Protein AF-A0A9E5NVU0-F1 (afdb_monomer_lite)

Foldseek 3Di:
DLLLLLVLQQVLLVLVVVCVVPNDDPVSVVVNVVSVVVHDPVLVVQLVCVVVVVVQLVDQWHWDDDPNDIDIDGQFDADPVRDTHGQDDDDPDPRSSVSSSCCAPPNAACHPVNNVHVDNGDDPLDDPDADEFFFEALLVLLLVQCVVCPPPPARRYEFDAWPCVLQLHAADPPVVRPVGARPRGYHDNDLLSLLSNQALPQPPDPRYDYHYPHDDCVVVVVVSNVVLNVVLVVVVVCVVVVVVVVVVVVQCVVQVPHDDDDNPDDDHPNGPGGSD

Sequence (276 aa):
WSEEQVDVARRLYQLDGAMKTVGATPELERATAQLSDRLDPSCRADLERWDATQAEYSGEEYVYHVRGNEVRVPLSTESLSHTRVPKVVLPRFEDWGDRLRWLLAENVPGRFPYTAGIYPLKRTAEDPTRMFAGEGPPEQTNRRFHYLSAGMPAKRLSTAFDSVTLYGEDPHHRPDIYGKVGNSGVSIATLDDAKKLYSGFDLCDPSTSVSMTINGPAPMMLAFFLNAAIDQQCEQHIRTHGLVEGVEARIDEIYAGGDRPRYHGDLPDGHDGLGL

Secondary structure (DSSP, 8-state):
-HHHHHHHHHHHHHHHHHHHHH---HHHHHHHHHHHTTS-HHHHHHHHTHHHHHHHHHSSEEEEEETTEEEEEESEEE-TTS-EEESS------SHHHHHHHHHHT-STTSTT-TT-SSSS--SS--S--EEE--BSHHHHHHHHHHHHTT-SSEEEEEEB-HHHHTTPPP-SSHHHHTTTTSSSB---SHHHHHHHHTTS-TT-TTEEEEEE-STTHHHHHHHHHHHHHHHHHHHHHHHTT-HHHHHHHHHHHTTTSPPP---SPPPTT--STT-

pLDDT: mean 95.12, std 4.67, range [69.5, 98.81]

Radius of gyration: 29.74 Å; chains: 1; bounding box: 70×44×87 Å

Structure (mmCIF, N/CA/C/O backbone):
data_AF-A0A9E5NVU0-F1
#
_entry.id   AF-A0A9E5NVU0-F1
#
loop_
_atom_site.group_PDB
_atom_site.id
_atom_site.type_symbol
_atom_site.label_atom_id
_atom_site.label_alt_id
_atom_site.label_comp_id
_atom_site.label_asym_id
_atom_site.label_entity_id
_atom_site.label_seq_id
_atom_site.pdbx_PDB_ins_code
_atom_site.Cartn_x
_atom_site.Cartn_y
_atom_site.Cartn_z
_atom_site.occupancy
_atom_site.B_iso_or_equiv
_atom_site.auth_seq_id
_atom_site.auth_comp_id
_atom_site.auth_asym_id
_atom_site.auth_atom_id
_atom_site.pdbx_PDB_model_num
ATOM 1 N N . TRP A 1 1 ? -3.165 10.936 30.586 1.00 95.81 1 TRP A N 1
ATOM 2 C CA . TRP A 1 1 ? -4.468 11.278 29.992 1.00 95.81 1 TRP A CA 1
ATOM 3 C C . TRP A 1 1 ? -5.290 10.025 29.708 1.00 95.81 1 TRP A C 1
ATOM 5 O O . TRP A 1 1 ? -6.263 9.834 30.418 1.00 95.81 1 TRP A O 1
ATOM 15 N N . SER A 1 2 ? -4.889 9.120 28.801 1.00 95.50 2 SER A N 1
ATOM 16 C CA . SER A 1 2 ? -5.693 7.922 28.472 1.00 95.50 2 SER A CA 1
ATOM 17 C C . SER A 1 2 ? -6.033 7.049 29.688 1.00 95.50 2 SER A C 1
ATOM 19 O O . SER A 1 2 ? -7.197 6.736 29.900 1.00 95.50 2 SER A O 1
ATOM 21 N N . GLU A 1 3 ? -5.057 6.743 30.551 1.00 97.56 3 GLU A N 1
ATOM 22 C CA . GLU A 1 3 ? -5.314 5.983 31.791 1.00 97.56 3 GLU A CA 1
ATOM 23 C C . GLU A 1 3 ? -6.254 6.704 32.771 1.00 97.56 3 GLU A C 1
ATOM 25 O O . GLU A 1 3 ? -7.011 6.059 33.490 1.00 97.56 3 GLU A O 1
ATOM 30 N N . GLU A 1 4 ? -6.254 8.040 32.782 1.00 97.81 4 GLU A N 1
ATOM 31 C CA . GLU A 1 4 ? -7.197 8.806 33.603 1.00 97.81 4 GLU A CA 1
ATOM 32 C C . GLU A 1 4 ? -8.623 8.676 33.057 1.00 97.81 4 GLU A C 1
ATOM 34 O O . GLU A 1 4 ? -9.548 8.425 33.822 1.00 97.81 4 GLU A O 1
ATOM 39 N N . GLN A 1 5 ? -8.801 8.789 31.737 1.00 98.31 5 GLN A N 1
ATOM 40 C CA . GLN A 1 5 ? -10.102 8.614 31.083 1.00 98.31 5 GLN A CA 1
ATOM 41 C C . GLN A 1 5 ? -10.653 7.198 31.293 1.00 98.31 5 GLN A C 1
ATOM 43 O O . GLN A 1 5 ? -11.835 7.020 31.581 1.00 98.31 5 GLN A O 1
ATOM 48 N N . VAL A 1 6 ? -9.777 6.195 31.235 1.00 98.44 6 VAL A N 1
ATOM 49 C CA . VAL A 1 6 ? -10.099 4.795 31.533 1.00 98.44 6 VAL A CA 1
ATOM 50 C C . VAL A 1 6 ? -10.557 4.607 32.982 1.00 98.44 6 VAL A C 1
ATOM 52 O O . VAL A 1 6 ? -11.560 3.932 33.219 1.00 98.44 6 VAL A O 1
ATOM 55 N N . ASP A 1 7 ? -9.868 5.212 33.955 1.00 98.50 7 ASP A N 1
ATOM 56 C CA . ASP A 1 7 ? -10.282 5.160 35.363 1.00 98.50 7 ASP A CA 1
ATOM 57 C C . ASP A 1 7 ? -11.630 5.867 35.589 1.00 98.50 7 ASP A C 1
ATOM 59 O O . ASP A 1 7 ? -12.504 5.332 36.273 1.00 98.50 7 ASP A O 1
ATOM 63 N N . VAL A 1 8 ? -11.849 7.027 34.959 1.00 98.44 8 VAL A N 1
ATOM 64 C CA . VAL A 1 8 ? -13.138 7.738 35.004 1.00 98.44 8 VAL A CA 1
ATOM 65 C C . VAL A 1 8 ? -14.263 6.869 34.430 1.00 98.44 8 VAL A C 1
ATOM 67 O O . VAL A 1 8 ? -15.286 6.694 35.094 1.00 98.44 8 VAL A O 1
ATOM 70 N N . ALA A 1 9 ? -14.070 6.273 33.250 1.00 98.56 9 ALA A N 1
ATOM 71 C CA . ALA A 1 9 ? -15.056 5.399 32.613 1.00 98.56 9 ALA A CA 1
ATOM 72 C C . ALA A 1 9 ? -15.403 4.182 33.488 1.00 98.56 9 ALA A C 1
ATOM 74 O O . ALA A 1 9 ? -16.579 3.871 33.677 1.00 98.56 9 ALA A O 1
ATOM 75 N N . ARG A 1 10 ? -14.397 3.542 34.096 1.00 98.62 10 ARG A N 1
ATOM 76 C CA . ARG A 1 10 ? -14.600 2.418 35.021 1.00 98.62 10 ARG A CA 1
ATOM 77 C C . ARG A 1 10 ? -15.425 2.805 36.243 1.00 98.62 10 ARG A C 1
ATOM 79 O O . ARG A 1 10 ? -16.330 2.076 36.641 1.00 98.62 10 ARG A O 1
ATOM 86 N N . ARG A 1 11 ? -15.134 3.955 36.853 1.00 98.44 11 ARG A N 1
ATOM 87 C CA . ARG A 1 11 ? -15.897 4.438 38.015 1.00 98.44 11 ARG A CA 1
ATOM 88 C C . ARG A 1 11 ? -17.335 4.780 37.643 1.00 98.44 11 ARG A C 1
ATOM 90 O O . ARG A 1 11 ? -18.239 4.476 38.414 1.00 98.44 11 ARG A O 1
ATOM 97 N N . LEU A 1 12 ? -17.557 5.366 36.466 1.00 98.44 12 LEU A N 1
ATOM 98 C CA . LEU A 1 12 ? -18.902 5.615 35.944 1.00 98.44 12 LEU A CA 1
ATOM 99 C C . LEU A 1 12 ? -19.685 4.305 35.759 1.00 98.44 12 LEU A C 1
ATOM 101 O O . LEU A 1 12 ? -20.830 4.227 36.196 1.00 98.44 12 LEU A O 1
ATOM 105 N N . TYR A 1 13 ? -19.050 3.258 35.221 1.00 98.12 13 TYR A N 1
ATOM 106 C CA . TYR A 1 13 ? -19.651 1.923 35.114 1.00 98.12 13 TYR A CA 1
ATOM 107 C C . TYR A 1 13 ? -20.023 1.335 36.485 1.00 98.12 13 TYR A C 1
ATOM 109 O O . TYR A 1 13 ? -21.119 0.809 36.677 1.00 98.12 13 TYR A O 1
ATOM 117 N N . GLN A 1 14 ? -19.134 1.463 37.473 1.00 98.19 14 GLN A N 1
ATOM 118 C CA . GLN A 1 14 ? -19.383 0.992 38.839 1.00 98.19 14 GLN A CA 1
ATOM 119 C C . GLN A 1 14 ? -20.538 1.742 39.518 1.00 98.19 14 GLN A C 1
ATOM 121 O O . GLN A 1 14 ? -21.343 1.117 40.209 1.00 98.19 14 GLN A O 1
ATOM 126 N N . LEU A 1 15 ? -20.640 3.061 39.321 1.00 97.94 15 LEU A N 1
ATOM 127 C CA . LEU A 1 15 ? -21.744 3.869 39.848 1.00 97.94 15 LEU A CA 1
ATOM 128 C C . LEU A 1 15 ? -23.079 3.506 39.192 1.00 97.94 15 LEU A C 1
ATOM 130 O O . LEU A 1 15 ? -24.074 3.373 39.901 1.00 97.94 15 LEU A O 1
ATOM 134 N N . ASP A 1 16 ? -23.099 3.284 37.877 1.00 97.50 16 ASP A N 1
ATOM 135 C CA . ASP A 1 16 ? -24.279 2.783 37.164 1.00 97.50 16 ASP A CA 1
ATOM 136 C C . ASP A 1 16 ? -24.735 1.422 37.720 1.00 97.50 16 ASP A C 1
ATOM 138 O O . ASP A 1 16 ? -25.904 1.244 38.073 1.00 97.50 16 ASP A O 1
ATOM 142 N N . GLY A 1 17 ? -23.800 0.486 37.910 1.00 97.38 17 GLY A N 1
ATOM 143 C CA . GLY A 1 17 ? -24.079 -0.805 38.542 1.00 97.38 17 GLY A CA 1
ATOM 144 C C . GLY A 1 17 ? -24.611 -0.675 39.975 1.00 97.38 17 GLY A C 1
ATOM 145 O O . GLY A 1 17 ? -25.568 -1.361 40.348 1.00 97.38 17 GLY A O 1
ATOM 146 N N . ALA A 1 18 ? -24.046 0.236 40.773 1.00 97.69 18 ALA A N 1
ATOM 147 C CA . ALA A 1 18 ? -24.523 0.520 42.123 1.00 97.69 18 ALA A CA 1
ATOM 148 C C . ALA A 1 18 ? -25.959 1.066 42.106 1.00 97.69 18 ALA A C 1
ATOM 150 O O . ALA A 1 18 ? -26.818 0.516 42.793 1.00 97.69 18 ALA A O 1
ATOM 151 N N . MET A 1 19 ? -26.254 2.069 41.271 1.00 97.69 19 MET A N 1
ATOM 152 C CA . MET A 1 19 ? -27.603 2.636 41.136 1.00 97.69 19 MET A CA 1
ATOM 153 C C . MET A 1 19 ? -28.634 1.589 40.697 1.00 97.69 19 MET A C 1
ATOM 155 O O . MET A 1 19 ? -29.748 1.572 41.214 1.00 97.69 19 MET A O 1
ATOM 159 N N . LYS A 1 20 ? -28.262 0.669 39.799 1.00 96.94 20 LYS A N 1
ATOM 160 C CA . LYS A 1 20 ? -29.123 -0.457 39.394 1.00 96.94 20 LYS A CA 1
ATOM 161 C C . LYS A 1 20 ? -29.378 -1.458 40.522 1.00 96.94 20 LYS A C 1
ATOM 163 O O . LYS A 1 20 ? -30.423 -2.100 40.534 1.00 96.94 20 LYS A O 1
ATOM 168 N N . THR A 1 21 ? -28.438 -1.598 41.455 1.00 97.31 21 THR A N 1
ATOM 169 C CA . THR A 1 21 ? -28.513 -2.585 42.542 1.00 97.31 21 THR A CA 1
ATOM 170 C C . THR A 1 21 ? -29.257 -2.051 43.763 1.00 97.31 21 THR A C 1
ATOM 172 O O . THR A 1 21 ? -30.090 -2.755 44.329 1.00 97.31 21 THR A O 1
ATOM 175 N N . VAL A 1 22 ? -28.948 -0.823 44.192 1.00 95.81 22 VAL A N 1
ATOM 176 C CA . VAL A 1 22 ? -29.463 -0.245 45.448 1.00 95.81 22 VAL A CA 1
ATOM 177 C C . VAL A 1 22 ? -30.419 0.934 45.242 1.00 95.81 22 VAL A C 1
ATOM 179 O O . VAL A 1 22 ? -30.966 1.447 46.216 1.00 95.81 22 VAL A O 1
ATOM 182 N N . GLY A 1 23 ? -30.658 1.339 43.992 1.00 94.94 23 GLY A N 1
ATOM 183 C CA . GLY A 1 23 ? -31.455 2.510 43.626 1.00 94.94 23 GLY A CA 1
ATOM 184 C C . GLY A 1 23 ? -30.610 3.774 43.435 1.00 94.94 23 GLY A C 1
ATOM 185 O O . GLY A 1 23 ? -29.509 3.901 43.971 1.00 94.94 23 GLY A O 1
ATOM 186 N N . ALA A 1 24 ? -31.132 4.725 42.655 1.00 94.38 24 ALA A N 1
ATOM 187 C CA . ALA A 1 24 ? -30.501 6.026 42.456 1.00 94.38 24 ALA A CA 1
ATOM 188 C C . ALA A 1 24 ? -30.659 6.885 43.719 1.00 94.38 24 ALA A C 1
ATOM 190 O O . ALA A 1 24 ? -31.766 7.306 44.062 1.00 94.38 24 ALA A O 1
ATOM 191 N N . THR A 1 25 ? -29.555 7.116 44.433 1.00 96.62 25 THR A N 1
ATOM 192 C CA . THR A 1 25 ? -29.515 8.062 45.555 1.00 96.62 25 THR A CA 1
ATOM 193 C C . THR A 1 25 ? -28.914 9.394 45.103 1.00 96.62 25 THR A C 1
ATOM 195 O O . THR A 1 25 ? -28.087 9.406 44.183 1.00 96.62 25 THR A O 1
ATOM 198 N N . PRO A 1 26 ? -29.247 10.517 45.766 1.00 96.62 26 PRO A N 1
ATOM 199 C CA . PRO A 1 26 ? -28.677 11.822 45.429 1.00 96.62 26 PRO A CA 1
ATOM 200 C C . PRO A 1 26 ? -27.140 11.854 45.451 1.00 96.62 26 PRO A C 1
ATOM 202 O O . PRO A 1 26 ? -26.519 12.617 44.712 1.00 96.62 26 PRO A O 1
ATOM 205 N N . GLU A 1 27 ? -26.504 11.039 46.296 1.00 96.31 27 GLU A N 1
ATOM 206 C CA . GLU A 1 27 ? -25.047 10.915 46.376 1.00 96.31 27 GLU A CA 1
ATOM 207 C C . GLU A 1 27 ? -24.466 10.217 45.142 1.00 96.31 27 GLU A C 1
ATOM 209 O O . GLU A 1 27 ? -23.469 10.689 44.592 1.00 96.31 27 GLU A O 1
ATOM 214 N N . LEU A 1 28 ? -25.099 9.128 44.687 1.00 96.88 28 LEU A N 1
ATOM 215 C CA . LEU A 1 28 ? -24.681 8.393 43.490 1.00 96.88 28 LEU A CA 1
ATOM 216 C C . LEU A 1 28 ? -24.889 9.226 42.221 1.00 96.88 28 LEU A C 1
ATOM 218 O O . LEU A 1 28 ? -23.999 9.281 41.370 1.00 96.88 28 LEU A O 1
ATOM 222 N N . GLU A 1 29 ? -26.013 9.937 42.119 1.00 96.50 29 GLU A N 1
ATOM 223 C CA . GLU A 1 29 ? -26.294 10.848 41.004 1.00 96.50 29 GLU A CA 1
ATOM 224 C C . G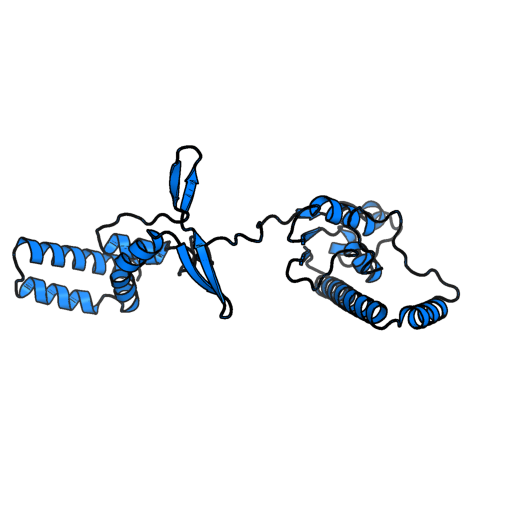LU A 1 29 ? -25.281 11.999 40.955 1.00 96.50 29 GLU A C 1
ATOM 226 O O . GLU A 1 29 ? -24.711 12.290 39.901 1.00 96.50 29 GLU A O 1
ATOM 231 N N . ARG A 1 30 ? -24.977 12.613 42.109 1.00 97.06 30 ARG A N 1
ATOM 232 C CA . ARG A 1 30 ? -23.982 13.691 42.199 1.00 97.06 30 ARG A CA 1
ATOM 233 C C . ARG A 1 30 ? -22.581 13.210 41.821 1.00 97.06 30 ARG A C 1
ATOM 235 O O . ARG A 1 30 ? -21.888 13.909 41.084 1.00 97.06 30 ARG A O 1
ATOM 242 N N . ALA A 1 31 ? -22.165 12.035 42.299 1.00 97.00 31 ALA A N 1
ATOM 243 C CA . ALA A 1 31 ? -20.873 11.450 41.944 1.00 97.00 31 ALA A CA 1
ATOM 244 C C . ALA A 1 31 ? -20.787 11.130 40.441 1.00 97.00 31 ALA A C 1
ATOM 246 O O . ALA A 1 31 ? -19.763 11.392 39.807 1.00 97.00 31 ALA A O 1
ATOM 247 N N . THR A 1 32 ? -21.880 10.626 39.860 1.00 97.56 32 THR A N 1
ATOM 248 C CA . THR A 1 32 ? -21.977 10.321 38.426 1.00 97.56 32 THR A CA 1
ATOM 249 C C . THR A 1 32 ? -21.866 11.583 37.577 1.00 97.56 32 THR A C 1
ATOM 251 O O . THR A 1 32 ? -21.108 11.591 36.607 1.00 97.56 32 THR A O 1
ATOM 254 N N . ALA A 1 33 ? -22.557 12.665 37.951 1.00 96.62 33 ALA A N 1
ATOM 255 C CA . ALA A 1 33 ? -22.475 13.947 37.251 1.00 96.62 33 ALA A CA 1
ATOM 256 C C . ALA A 1 33 ? -21.044 14.518 37.279 1.00 96.62 33 ALA A C 1
ATOM 258 O O . ALA A 1 33 ? -20.482 14.833 36.235 1.00 96.62 33 ALA A O 1
ATOM 259 N N . GLN A 1 34 ? -20.404 14.538 38.454 1.00 95.94 34 GLN A N 1
ATOM 260 C CA . GLN A 1 34 ? -19.034 15.046 38.607 1.00 95.94 34 GLN A CA 1
ATOM 261 C C . GLN A 1 34 ? -17.997 14.255 37.800 1.00 95.94 34 GLN A C 1
ATOM 263 O O . GLN A 1 34 ? -17.062 14.836 37.253 1.00 95.94 34 GLN A O 1
ATOM 268 N N . LEU A 1 35 ? -18.124 12.927 37.745 1.00 96.44 35 LEU A N 1
ATOM 269 C CA . LEU A 1 35 ? -17.228 12.095 36.941 1.00 96.44 35 LEU A CA 1
ATOM 270 C C . LEU A 1 35 ? -17.538 12.199 35.447 1.00 96.44 35 LEU A C 1
ATOM 272 O O . LEU A 1 35 ? -16.616 12.171 34.637 1.00 96.44 35 LEU A O 1
ATOM 276 N N . SER A 1 36 ? -18.808 12.369 35.084 1.00 95.88 36 SER A N 1
ATOM 277 C CA . SER A 1 36 ? -19.228 12.560 33.697 1.00 95.88 36 SER A CA 1
ATOM 278 C C . SER A 1 36 ? -18.591 13.802 33.079 1.00 95.88 36 SER A C 1
ATOM 280 O O . SER A 1 36 ? -18.117 13.726 31.948 1.00 95.88 36 SER A O 1
ATOM 282 N N . ASP A 1 37 ? -18.493 14.900 33.829 1.00 95.81 37 ASP A N 1
ATOM 283 C CA . ASP A 1 37 ? -17.849 16.137 33.364 1.00 95.81 37 ASP A CA 1
ATOM 284 C C . ASP A 1 37 ? -16.335 15.984 33.130 1.00 95.81 37 ASP A C 1
ATOM 286 O O . ASP A 1 37 ? -15.723 16.788 32.428 1.00 95.81 37 ASP A O 1
ATOM 290 N N . ARG A 1 38 ? -15.711 14.947 33.705 1.00 96.94 38 ARG A N 1
ATOM 291 C CA . ARG A 1 38 ? -14.281 14.637 33.534 1.00 96.94 38 ARG A CA 1
ATOM 292 C C . ARG A 1 38 ? -13.996 13.690 32.370 1.00 96.94 38 ARG A C 1
ATOM 294 O O . ARG A 1 38 ? -12.830 13.541 31.995 1.00 96.94 38 ARG A O 1
ATOM 301 N N . LEU A 1 39 ? -15.026 13.030 31.840 1.00 97.88 39 LEU A N 1
ATOM 302 C CA . LEU A 1 39 ? -14.899 12.151 30.686 1.00 97.88 39 LEU A CA 1
ATOM 303 C C . LEU A 1 39 ? -14.882 13.004 29.416 1.00 97.88 39 LEU A C 1
ATOM 305 O O . LEU A 1 39 ? -15.827 13.745 29.143 1.00 97.88 39 LEU A O 1
ATOM 309 N N . ASP A 1 40 ? -13.813 12.883 28.640 1.00 97.94 40 ASP A N 1
ATOM 310 C CA . ASP A 1 40 ? -13.650 13.606 27.390 1.00 97.94 40 ASP A CA 1
ATOM 311 C C . ASP A 1 40 ? -14.819 13.296 26.435 1.00 97.94 40 ASP A C 1
ATOM 313 O O . ASP A 1 40 ? -15.213 12.127 26.311 1.00 97.94 40 ASP A O 1
ATOM 317 N N . PRO A 1 41 ? -15.378 14.303 25.737 1.00 97.56 41 PRO A N 1
ATOM 318 C CA . PRO A 1 41 ? -16.487 14.093 24.811 1.00 97.56 41 PRO A CA 1
ATOM 319 C C . PRO A 1 41 ? -16.221 13.021 23.745 1.00 97.56 41 PRO A C 1
ATOM 321 O O . PRO A 1 41 ? -17.143 12.296 23.377 1.00 97.56 41 PRO A O 1
ATOM 324 N N . SER A 1 42 ? -14.977 12.880 23.275 1.00 96.62 42 SER A N 1
ATOM 325 C CA . SER A 1 42 ? -14.601 11.829 22.320 1.00 96.62 42 SER A CA 1
ATOM 326 C C . SER A 1 42 ? -14.664 10.434 22.944 1.00 96.62 42 SER A C 1
ATOM 328 O O . SER A 1 42 ? -15.267 9.536 22.366 1.00 96.62 42 SER A O 1
ATOM 330 N N . CYS A 1 43 ? -14.146 10.272 24.166 1.00 97.75 43 CYS A N 1
ATOM 331 C CA . CYS A 1 43 ? -14.192 9.012 24.911 1.00 97.75 43 CYS A CA 1
ATOM 332 C C . CYS A 1 43 ? -15.633 8.601 25.234 1.00 97.75 43 CYS A C 1
ATOM 334 O O . CYS A 1 43 ? -15.985 7.425 25.149 1.00 97.75 43 CYS A O 1
ATOM 336 N N . ARG A 1 44 ? -16.481 9.579 25.577 1.00 97.62 44 ARG A N 1
ATOM 337 C CA . ARG A 1 44 ? -17.920 9.375 25.756 1.00 97.62 44 ARG A CA 1
ATOM 338 C C . ARG A 1 44 ? -18.571 8.873 24.468 1.00 97.62 44 ARG A C 1
ATOM 340 O O . ARG A 1 44 ? -19.240 7.847 24.504 1.00 97.62 44 ARG A O 1
ATOM 347 N N . ALA A 1 45 ? -18.339 9.555 23.347 1.00 97.31 45 ALA A N 1
ATOM 348 C CA . ALA A 1 45 ? -18.900 9.166 22.055 1.00 97.31 45 ALA A CA 1
ATOM 349 C C . ALA A 1 45 ? -18.437 7.764 21.615 1.00 97.31 45 ALA A C 1
ATOM 351 O O . ALA A 1 45 ? -19.229 6.988 21.080 1.00 97.31 45 ALA A O 1
ATOM 352 N N . ASP A 1 46 ? -17.175 7.413 21.872 1.00 96.75 46 ASP A N 1
ATOM 353 C CA . ASP A 1 46 ? -16.626 6.087 21.584 1.00 96.75 46 ASP A CA 1
ATOM 354 C C . ASP A 1 46 ? -17.296 4.989 22.426 1.00 96.75 46 ASP A C 1
ATOM 356 O O . ASP A 1 46 ? -17.659 3.935 21.896 1.00 96.75 46 ASP A O 1
ATOM 360 N N . LEU A 1 47 ? -17.525 5.246 23.719 1.00 97.44 47 LEU A N 1
ATOM 361 C CA . LEU A 1 47 ? -18.251 4.333 24.606 1.00 97.44 47 LEU A CA 1
ATOM 362 C C . LEU A 1 47 ? -19.723 4.181 24.207 1.00 97.44 47 LEU A C 1
ATOM 364 O O . LEU A 1 47 ? -20.225 3.060 24.164 1.00 97.44 47 LEU A O 1
ATOM 368 N N . GLU A 1 48 ? -20.399 5.278 23.864 1.00 96.62 48 GLU A N 1
ATOM 369 C CA . GLU A 1 48 ? -21.787 5.270 23.380 1.00 96.62 48 GLU A CA 1
ATOM 370 C C . GLU A 1 48 ? -21.926 4.510 22.049 1.00 96.62 48 GLU A C 1
ATOM 372 O O . GLU A 1 48 ? -22.936 3.850 21.803 1.00 96.62 48 GLU A O 1
ATOM 377 N N . ARG A 1 49 ? -20.894 4.541 21.195 1.00 96.00 49 ARG A N 1
ATOM 378 C CA . ARG A 1 49 ? -20.865 3.818 19.915 1.00 96.00 49 ARG A CA 1
ATOM 379 C C . ARG A 1 49 ? -20.464 2.344 20.051 1.00 96.00 49 ARG A C 1
ATOM 381 O O . ARG A 1 49 ? -20.560 1.603 19.069 1.00 96.00 49 ARG A O 1
ATOM 388 N N . TRP A 1 50 ? -20.013 1.890 21.220 1.00 96.06 50 TRP A N 1
ATOM 389 C CA . TRP A 1 50 ? -19.474 0.539 21.400 1.00 96.06 50 TRP A CA 1
ATOM 390 C C . TRP A 1 50 ? -20.439 -0.555 20.928 1.00 96.06 50 TRP A C 1
ATOM 392 O O . TRP A 1 50 ? -20.079 -1.362 20.069 1.00 96.06 50 TRP A O 1
ATOM 402 N N . ASP A 1 51 ? -21.681 -0.535 21.416 1.00 94.50 51 ASP A N 1
ATOM 403 C CA . ASP A 1 51 ? -22.677 -1.565 21.100 1.00 94.50 51 ASP A CA 1
ATOM 404 C C . ASP A 1 51 ? -23.047 -1.545 19.604 1.00 94.50 51 ASP A C 1
ATOM 406 O O . ASP A 1 51 ? -23.176 -2.594 18.971 1.00 94.50 51 ASP A O 1
ATOM 410 N N . ALA A 1 52 ? -23.128 -0.353 18.999 1.00 94.56 52 ALA A N 1
ATOM 411 C CA . ALA A 1 52 ? -23.344 -0.204 17.559 1.00 94.56 52 ALA A CA 1
ATOM 412 C C . ALA A 1 52 ? -22.169 -0.762 16.738 1.00 94.56 52 ALA A C 1
ATOM 414 O O . ALA A 1 52 ? -22.378 -1.377 15.696 1.00 94.56 52 ALA A O 1
ATOM 415 N N . THR A 1 53 ? -20.936 -0.592 17.223 1.00 94.25 53 THR A N 1
ATOM 416 C CA . THR A 1 53 ? -19.731 -1.146 16.589 1.00 94.25 53 THR A CA 1
ATOM 417 C C . THR A 1 53 ? -19.710 -2.671 16.703 1.00 94.25 53 THR A C 1
ATOM 419 O O . THR A 1 53 ? -19.417 -3.358 15.728 1.00 94.25 53 THR A O 1
ATOM 422 N N . GLN A 1 54 ? -20.081 -3.232 17.858 1.00 94.12 54 GLN A N 1
ATOM 423 C CA . GLN A 1 54 ? -20.240 -4.681 18.008 1.00 94.12 54 GLN A CA 1
ATOM 424 C C . GLN A 1 54 ? -21.297 -5.238 17.052 1.00 94.12 54 GLN A C 1
ATOM 426 O O . GLN A 1 54 ? -21.041 -6.246 16.394 1.00 94.12 54 GLN A O 1
ATOM 431 N N . ALA A 1 55 ? -22.443 -4.564 16.926 1.00 93.00 55 ALA A N 1
ATOM 432 C CA . ALA A 1 55 ? -23.492 -4.958 15.993 1.00 93.00 55 ALA A CA 1
ATOM 433 C C . ALA A 1 55 ? -23.001 -4.921 14.534 1.00 93.00 55 ALA A C 1
ATOM 435 O O . ALA A 1 55 ? -23.157 -5.910 13.819 1.00 93.00 55 ALA A O 1
ATOM 436 N N . GLU A 1 56 ? -22.337 -3.834 14.125 1.00 92.94 56 GLU A N 1
ATOM 437 C CA . GLU A 1 56 ? -21.752 -3.661 12.788 1.00 92.94 56 GLU A CA 1
ATOM 438 C C . GLU A 1 56 ? -20.805 -4.817 12.427 1.00 92.94 56 GLU A C 1
ATOM 440 O O . GLU A 1 56 ? -20.974 -5.448 11.386 1.00 92.94 56 GLU A O 1
ATOM 445 N N . TYR A 1 57 ? -19.868 -5.167 13.314 1.00 93.69 57 TYR A N 1
ATOM 446 C CA . TYR A 1 57 ? -18.902 -6.248 13.074 1.00 93.69 57 TYR A CA 1
ATOM 447 C C . TYR A 1 57 ? -19.450 -7.666 13.309 1.00 93.69 57 TYR A C 1
ATOM 449 O O . TYR A 1 57 ? -18.790 -8.641 12.951 1.00 93.69 57 TYR A O 1
ATOM 457 N N . SER A 1 58 ? -20.649 -7.801 13.883 1.00 91.38 58 SER A N 1
ATOM 458 C CA . SER A 1 58 ? -21.360 -9.083 14.007 1.00 91.38 58 SER A CA 1
ATOM 459 C C . SER A 1 58 ? -22.232 -9.425 12.791 1.00 91.38 58 SER A C 1
ATOM 461 O O . SER A 1 58 ? -22.732 -10.547 12.695 1.00 91.38 58 SER A O 1
ATOM 463 N N . GLY A 1 59 ? -22.419 -8.466 11.877 1.00 90.56 59 GLY A N 1
ATOM 464 C CA . GLY A 1 59 ? -23.218 -8.625 10.667 1.00 90.56 59 GLY A CA 1
ATOM 465 C C . GLY A 1 59 ? -22.584 -9.541 9.615 1.00 90.56 59 GLY A C 1
ATOM 466 O O . GLY A 1 59 ? -21.511 -10.117 9.794 1.00 90.56 59 GLY A O 1
ATOM 467 N N . GLU A 1 60 ? -23.260 -9.681 8.475 1.00 92.25 60 GLU A N 1
ATOM 468 C CA . GLU A 1 60 ? -22.756 -10.494 7.359 1.00 92.25 60 GLU A CA 1
ATOM 469 C C . GLU A 1 60 ? -21.763 -9.743 6.477 1.00 92.25 60 GLU A C 1
ATOM 471 O O . GLU A 1 60 ? -20.797 -10.335 5.994 1.00 92.25 60 GLU A O 1
ATOM 476 N N . GLU A 1 61 ? -21.972 -8.439 6.309 1.00 93.12 61 GLU A N 1
ATOM 477 C CA . GLU A 1 61 ? -21.172 -7.572 5.455 1.00 93.12 61 GLU A CA 1
ATOM 478 C C . GLU A 1 61 ? -20.819 -6.273 6.175 1.00 93.12 61 GLU A C 1
ATOM 480 O O . GLU A 1 61 ? -21.611 -5.733 6.945 1.00 93.12 61 GLU A O 1
ATOM 485 N N . TYR A 1 62 ? -19.638 -5.751 5.866 1.00 91.00 62 TYR A N 1
ATOM 486 C CA . TYR A 1 62 ? -19.214 -4.409 6.225 1.00 91.00 62 TYR A CA 1
ATOM 487 C C . TYR A 1 62 ? -19.324 -3.514 4.996 1.00 91.00 62 TYR A C 1
ATOM 489 O O . TYR A 1 62 ? -18.804 -3.857 3.928 1.00 91.00 62 TYR A O 1
ATOM 497 N N . VAL A 1 63 ? -19.987 -2.370 5.153 1.00 89.50 63 VAL A N 1
ATOM 498 C CA . VAL A 1 63 ? -20.239 -1.418 4.069 1.00 89.50 63 VAL A CA 1
ATOM 499 C C . VAL A 1 63 ? -19.461 -0.137 4.333 1.00 89.50 63 VAL A C 1
ATOM 501 O O . VAL A 1 63 ? -19.618 0.500 5.371 1.00 89.50 63 VAL A O 1
ATOM 504 N N . TYR A 1 64 ? -18.616 0.262 3.387 1.00 86.50 64 TYR A N 1
ATOM 505 C CA . TYR A 1 64 ? -17.871 1.517 3.462 1.00 86.50 64 TYR A CA 1
ATOM 506 C C . TYR A 1 64 ? -17.738 2.161 2.087 1.00 86.50 64 TYR A C 1
ATOM 508 O O . TYR A 1 64 ? -17.901 1.510 1.061 1.00 86.50 64 TYR A O 1
ATOM 516 N N . HIS A 1 65 ? -17.447 3.459 2.062 1.00 84.75 65 HIS A N 1
ATOM 517 C CA . HIS A 1 65 ? -17.391 4.230 0.824 1.00 84.75 65 HIS A CA 1
ATOM 518 C C . HIS A 1 65 ? -15.944 4.544 0.439 1.00 84.75 65 HIS A C 1
ATOM 520 O O . HIS A 1 65 ? -15.169 5.048 1.254 1.00 84.75 65 HIS A O 1
ATOM 526 N N . VAL A 1 66 ? -15.581 4.294 -0.821 1.00 80.25 66 VAL A N 1
ATOM 527 C CA . VAL A 1 66 ? -14.274 4.641 -1.396 1.00 80.25 66 VAL A CA 1
ATOM 528 C C . VAL A 1 66 ? -14.496 5.530 -2.609 1.00 80.25 66 VAL A C 1
ATOM 530 O O . VAL A 1 66 ? -15.031 5.082 -3.618 1.00 80.25 66 VAL A O 1
ATOM 533 N N . ARG A 1 67 ? -14.072 6.800 -2.524 1.00 82.62 67 ARG A N 1
ATOM 534 C CA . ARG A 1 67 ? -14.218 7.789 -3.615 1.00 82.62 67 ARG A CA 1
ATOM 535 C C . ARG A 1 67 ? -15.661 7.887 -4.154 1.00 82.62 67 ARG A C 1
ATOM 537 O O . ARG A 1 67 ? -15.863 8.014 -5.353 1.00 82.62 67 ARG A O 1
ATOM 544 N N . GLY A 1 68 ? -16.653 7.798 -3.264 1.00 84.12 68 GLY A N 1
ATOM 545 C CA . GLY A 1 68 ? -18.080 7.856 -3.610 1.00 84.12 68 GLY A CA 1
ATOM 546 C C . GLY A 1 68 ? -18.717 6.519 -4.003 1.00 84.12 68 GLY A C 1
ATOM 547 O O . GLY A 1 68 ? -19.937 6.453 -4.090 1.00 84.12 68 GLY A O 1
ATOM 548 N N . ASN A 1 69 ? -17.933 5.451 -4.173 1.00 84.06 69 ASN A N 1
ATOM 549 C CA . ASN A 1 69 ? -18.457 4.118 -4.469 1.00 84.06 69 ASN A CA 1
ATOM 550 C C . ASN A 1 69 ? -18.685 3.324 -3.181 1.00 84.06 69 ASN A C 1
ATOM 552 O O . ASN A 1 69 ? -17.794 3.263 -2.330 1.00 84.06 69 ASN A O 1
ATOM 556 N N . GLU A 1 70 ? -19.854 2.698 -3.058 1.00 89.00 70 GLU A N 1
ATOM 557 C CA . GLU A 1 70 ? -20.148 1.747 -1.986 1.00 89.00 70 GLU A CA 1
ATOM 558 C C . GLU A 1 70 ? -19.355 0.452 -2.207 1.00 89.00 70 GLU A C 1
ATOM 560 O O . GLU A 1 70 ? -19.377 -0.138 -3.287 1.00 89.00 70 GLU A O 1
ATOM 565 N N . VAL A 1 71 ? -18.646 0.008 -1.172 1.00 86.44 71 VAL A N 1
ATOM 566 C CA . VAL A 1 71 ? -17.914 -1.256 -1.146 1.00 86.44 71 VAL A CA 1
ATOM 567 C C . VAL A 1 71 ? -18.493 -2.111 -0.030 1.00 86.44 71 VAL A C 1
ATOM 569 O O . VAL A 1 71 ? -18.472 -1.723 1.139 1.00 86.44 71 VAL A O 1
ATOM 572 N N . ARG A 1 72 ? -18.988 -3.291 -0.403 1.00 90.50 72 ARG A N 1
ATOM 573 C CA . ARG A 1 72 ? -19.542 -4.292 0.512 1.00 90.50 72 ARG A CA 1
ATOM 574 C C . ARG A 1 72 ? -18.576 -5.459 0.603 1.00 90.50 72 ARG A C 1
ATOM 576 O O . ARG A 1 72 ? -18.145 -5.992 -0.419 1.00 90.50 72 ARG A O 1
ATOM 583 N N . VAL A 1 73 ? -18.198 -5.835 1.819 1.00 90.38 73 VAL A N 1
ATOM 584 C CA . VAL A 1 73 ? -17.231 -6.912 2.050 1.00 90.38 73 VAL A CA 1
ATOM 585 C 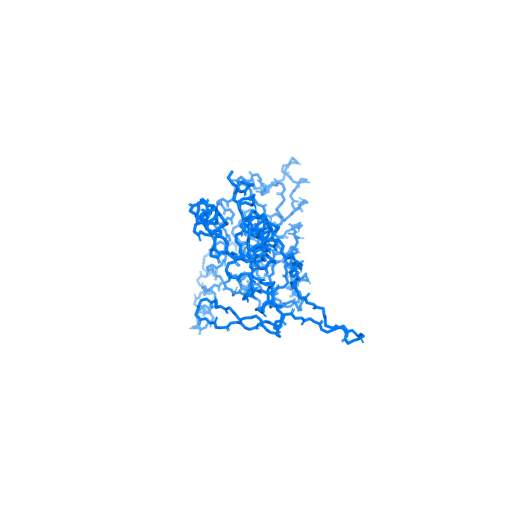C . VAL A 1 73 ? -17.785 -7.877 3.091 1.00 90.38 73 VAL A C 1
ATOM 587 O O . VAL A 1 73 ? -18.128 -7.427 4.183 1.00 90.38 73 VAL A O 1
ATOM 590 N N . PRO A 1 74 ? -17.800 -9.197 2.829 1.00 92.81 74 PRO A N 1
ATOM 591 C CA . PRO A 1 74 ? -18.218 -10.177 3.825 1.00 92.81 74 PRO A CA 1
ATOM 592 C C . PRO A 1 74 ? -17.370 -10.072 5.095 1.00 92.81 74 PRO A C 1
ATOM 594 O O . PRO A 1 74 ? -16.142 -9.984 5.004 1.00 92.81 74 PRO A O 1
ATOM 597 N N . LEU A 1 75 ? -17.997 -10.124 6.267 1.00 94.50 75 LEU A N 1
ATOM 598 C CA . LEU A 1 75 ? -17.339 -10.050 7.577 1.00 94.50 75 LEU A CA 1
ATOM 599 C C . LEU A 1 75 ? -16.868 -11.404 8.105 1.00 94.50 75 LEU A C 1
ATOM 601 O O . LEU A 1 75 ? -16.146 -11.456 9.096 1.00 94.50 75 LEU A O 1
ATOM 605 N N . SER A 1 76 ? -17.214 -12.499 7.432 1.00 94.31 76 SER A N 1
ATOM 606 C CA . SER A 1 76 ? -16.776 -13.845 7.795 1.00 94.31 76 SER A CA 1
ATOM 607 C C . SER A 1 76 ? -16.430 -14.680 6.570 1.00 94.31 76 SER A C 1
ATOM 609 O O . SER A 1 76 ? -16.978 -14.452 5.494 1.00 94.31 76 SER A O 1
ATOM 611 N N . THR A 1 77 ? -15.584 -15.684 6.764 1.00 93.94 77 THR A N 1
ATOM 612 C CA . THR A 1 77 ? -15.348 -16.767 5.803 1.00 93.94 77 THR A CA 1
ATOM 613 C C . THR A 1 77 ? -15.836 -18.075 6.417 1.00 93.94 77 THR A C 1
ATOM 615 O O . THR A 1 77 ? -15.591 -18.327 7.596 1.00 93.94 77 THR A O 1
ATOM 618 N N . GLU A 1 78 ? -16.536 -18.905 5.651 1.00 95.44 78 GLU A N 1
ATOM 619 C CA . GLU A 1 78 ? -16.957 -20.232 6.106 1.00 95.44 78 GLU A CA 1
ATOM 620 C C . GLU A 1 78 ? -15.827 -21.253 5.907 1.00 95.44 78 GLU A C 1
ATOM 622 O O . GLU A 1 78 ? -15.191 -21.297 4.853 1.00 95.44 78 GLU A O 1
ATOM 627 N N . SER A 1 79 ? -15.540 -22.050 6.938 1.00 96.56 79 SER A N 1
ATOM 628 C CA . SER A 1 79 ? -14.549 -23.127 6.874 1.00 96.56 79 SER A CA 1
ATOM 629 C C . SER A 1 79 ? -15.118 -24.399 6.233 1.00 96.56 79 SER A C 1
ATOM 631 O O . SER A 1 79 ? -16.328 -24.556 6.102 1.00 96.56 79 SER A O 1
ATOM 633 N N . LEU A 1 80 ? -14.250 -25.369 5.918 1.00 96.94 80 LEU A N 1
ATOM 634 C CA . LEU A 1 80 ? -14.675 -26.696 5.436 1.00 96.94 80 LEU A CA 1
ATOM 635 C C . LEU A 1 80 ? -15.585 -27.450 6.424 1.00 96.94 80 LEU A C 1
ATOM 637 O O . LEU A 1 80 ? -16.311 -28.347 6.015 1.00 96.94 80 LEU A O 1
ATOM 641 N N . SER A 1 81 ? -15.557 -27.086 7.710 1.00 97.31 81 SER A N 1
ATOM 642 C CA . SER A 1 81 ? -16.427 -27.645 8.754 1.00 97.31 81 SER A CA 1
ATOM 643 C C . SER A 1 81 ? -17.670 -26.783 9.017 1.00 97.31 81 SER A C 1
ATOM 645 O O . SER A 1 81 ? -18.281 -26.909 10.076 1.00 97.31 81 SER A O 1
ATOM 647 N N . HIS A 1 82 ? -18.011 -25.862 8.110 1.00 95.62 82 HIS A N 1
ATOM 648 C CA . HIS A 1 82 ? -19.152 -24.940 8.209 1.00 95.62 82 HIS A CA 1
ATOM 649 C C . HIS A 1 82 ? -19.090 -23.943 9.376 1.00 95.62 82 HIS A C 1
ATOM 651 O O . HIS A 1 82 ? -20.085 -23.330 9.764 1.00 95.62 82 HIS A O 1
ATOM 657 N N . THR A 1 83 ? -17.906 -23.742 9.961 1.00 96.25 83 THR A N 1
ATOM 658 C CA . THR A 1 83 ? -17.712 -22.708 10.982 1.00 96.25 83 THR A CA 1
ATOM 659 C C . THR A 1 83 ? -17.512 -21.359 10.306 1.00 96.25 83 THR A C 1
ATOM 661 O O . THR A 1 83 ? -16.591 -21.198 9.505 1.00 96.25 83 THR A O 1
ATOM 664 N N . ARG A 1 84 ? -18.333 -20.367 10.664 1.00 94.81 84 ARG A N 1
ATOM 665 C CA . ARG A 1 84 ? -18.118 -18.973 10.260 1.00 94.81 84 ARG A CA 1
ATOM 666 C C . ARG A 1 84 ? -16.959 -18.385 11.061 1.00 94.81 84 ARG A C 1
ATOM 668 O O . ARG A 1 84 ? -17.060 -18.234 12.274 1.00 94.81 84 ARG A O 1
ATOM 675 N N . VAL A 1 85 ? -15.873 -18.042 10.379 1.00 95.88 85 VAL A N 1
ATOM 676 C CA . VAL A 1 85 ? -14.690 -17.399 10.960 1.00 95.88 85 VAL A CA 1
ATOM 677 C C . VAL A 1 85 ? -14.768 -15.895 10.681 1.00 95.88 85 VAL A C 1
ATOM 679 O O . VAL A 1 85 ? -14.650 -15.503 9.516 1.00 95.88 85 VAL A O 1
ATOM 682 N N . PRO A 1 86 ? -14.994 -15.038 11.696 1.00 94.94 86 PRO A N 1
ATOM 683 C CA . PRO A 1 86 ? -15.033 -13.591 11.504 1.00 94.94 86 PRO A CA 1
ATOM 684 C C . PRO A 1 86 ? -13.670 -13.043 11.071 1.00 94.94 86 PRO A C 1
ATOM 686 O O . PRO A 1 86 ? -12.627 -13.503 11.534 1.00 94.94 86 PRO A O 1
ATOM 689 N N . LYS A 1 87 ? -13.674 -12.022 10.212 1.00 94.44 87 LYS A N 1
ATOM 690 C CA . LYS A 1 87 ? -12.462 -11.309 9.781 1.00 94.44 87 LYS A CA 1
ATOM 691 C C . LYS A 1 87 ? -11.910 -10.391 10.869 1.00 94.44 87 LYS A C 1
ATOM 693 O O . LYS A 1 87 ? -10.700 -10.198 10.935 1.00 94.44 87 LYS A O 1
ATOM 698 N N . VAL A 1 88 ? -12.789 -9.832 11.699 1.00 95.25 88 VAL A N 1
ATOM 699 C CA . VAL A 1 88 ? -12.452 -8.989 12.852 1.00 95.25 88 VAL A CA 1
ATOM 700 C C . VAL A 1 88 ? -13.264 -9.494 14.040 1.00 95.25 88 VAL A C 1
ATOM 702 O O . VAL A 1 88 ? -14.470 -9.698 13.923 1.00 95.25 88 VAL A O 1
ATOM 705 N N . VAL A 1 89 ? -12.604 -9.725 15.173 1.00 95.25 89 VAL A N 1
ATOM 706 C CA . VAL A 1 89 ? -13.238 -10.204 16.407 1.00 95.25 89 VAL A CA 1
ATOM 707 C C . VAL A 1 89 ? -13.082 -9.126 17.468 1.00 95.25 89 VAL A C 1
ATOM 709 O O . VAL A 1 89 ? -11.961 -8.765 17.815 1.00 95.25 89 VAL A O 1
ATOM 712 N N . LEU A 1 90 ? -14.202 -8.613 17.975 1.00 95.75 90 LEU A N 1
ATOM 713 C CA . LEU A 1 90 ? -14.195 -7.626 19.052 1.00 95.75 90 LEU A CA 1
ATOM 714 C C . LEU A 1 90 ? -14.118 -8.318 20.419 1.00 95.75 90 LEU A C 1
ATOM 716 O O . LEU A 1 90 ? -14.657 -9.421 20.585 1.00 95.75 90 LEU A O 1
ATOM 720 N N . PRO A 1 91 ? -13.489 -7.680 21.420 1.00 96.31 91 PRO A N 1
ATOM 721 C CA . PRO A 1 91 ? -13.492 -8.204 22.775 1.00 96.31 91 PRO A CA 1
ATOM 722 C C . PRO A 1 91 ? -14.903 -8.154 23.379 1.00 96.31 91 PRO A C 1
ATOM 724 O O . PRO A 1 91 ? -15.761 -7.362 22.983 1.00 96.31 91 PRO A O 1
ATOM 727 N N . ARG A 1 92 ? -15.142 -9.006 24.379 1.00 95.31 92 ARG A N 1
ATOM 728 C CA . ARG A 1 92 ? -16.422 -9.109 25.104 1.00 95.31 92 ARG A CA 1
ATOM 729 C C . ARG A 1 92 ? -16.373 -8.377 26.448 1.00 95.31 92 ARG A C 1
ATOM 731 O O . ARG A 1 92 ? -16.800 -8.917 27.461 1.00 95.31 92 ARG A O 1
ATOM 738 N N . PHE A 1 93 ? -15.781 -7.184 26.473 1.00 96.62 93 PHE A N 1
ATOM 739 C CA . PHE A 1 93 ? -15.651 -6.403 27.703 1.00 96.62 93 PHE A CA 1
ATOM 740 C C . PHE A 1 93 ? -16.995 -5.811 28.140 1.00 96.62 93 PHE A C 1
ATOM 742 O O . PHE A 1 93 ? -17.742 -5.247 27.334 1.00 96.62 93 PHE A O 1
ATOM 749 N N . GLU A 1 94 ? -17.280 -5.899 29.435 1.00 94.56 94 GLU A N 1
ATOM 750 C CA . GLU A 1 94 ? -18.444 -5.260 30.059 1.00 94.56 94 GLU A CA 1
ATOM 751 C C . GLU A 1 94 ? -18.064 -3.929 30.718 1.00 94.56 94 GLU A C 1
ATOM 753 O O . GLU A 1 94 ? -18.755 -2.934 30.512 1.00 94.56 94 GLU A O 1
ATOM 758 N N . ASP A 1 95 ? -16.925 -3.885 31.420 1.00 97.50 95 ASP A N 1
ATOM 759 C CA . ASP A 1 95 ? -16.400 -2.668 32.048 1.00 97.50 95 ASP A CA 1
ATOM 760 C C . ASP A 1 95 ? -16.137 -1.562 31.016 1.00 97.50 95 ASP A C 1
ATOM 762 O O . ASP A 1 95 ? -15.403 -1.758 30.040 1.00 97.50 95 ASP A O 1
ATOM 766 N N . TRP A 1 96 ? -16.684 -0.367 31.259 1.00 98.44 96 TRP A N 1
ATOM 767 C CA . TRP A 1 96 ? -16.449 0.794 30.396 1.00 98.44 96 TRP A CA 1
ATOM 768 C C . TRP A 1 96 ? -14.978 1.221 30.397 1.00 98.44 96 TRP A C 1
ATOM 770 O O . TRP A 1 96 ? -14.489 1.703 29.378 1.00 98.44 96 TRP A O 1
ATOM 780 N N . GLY A 1 97 ? -14.244 0.996 31.491 1.00 98.44 97 GLY A N 1
ATOM 781 C CA . GLY A 1 97 ? -12.801 1.229 31.524 1.00 98.44 97 GLY A CA 1
ATOM 782 C C . GLY A 1 97 ? -12.041 0.340 30.540 1.00 98.44 97 GLY A C 1
ATOM 783 O O . GLY A 1 97 ? -11.236 0.835 29.753 1.00 98.44 97 GLY A O 1
ATOM 784 N N . ASP A 1 98 ? -12.310 -0.965 30.543 1.00 98.25 98 ASP A N 1
ATOM 785 C CA . ASP A 1 98 ? -11.665 -1.915 29.629 1.00 98.25 98 ASP A CA 1
ATOM 786 C C . ASP A 1 98 ? -12.044 -1.672 28.163 1.00 98.25 98 ASP A C 1
ATOM 788 O O . ASP A 1 98 ? -11.165 -1.69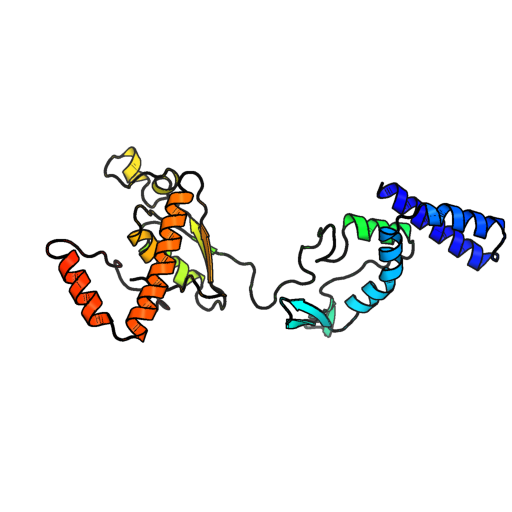9 27.296 1.00 98.25 98 ASP A O 1
ATOM 792 N N . ARG A 1 99 ? -13.318 -1.349 27.887 1.00 98.19 99 ARG A N 1
ATOM 793 C CA . ARG A 1 99 ? -13.767 -0.915 26.551 1.00 98.19 99 ARG A CA 1
ATOM 794 C C . ARG A 1 99 ? -12.969 0.296 26.078 1.00 98.19 99 ARG A C 1
ATOM 796 O O . ARG A 1 99 ? -12.381 0.258 24.999 1.00 98.19 99 ARG A O 1
ATOM 803 N N . LEU A 1 100 ? -12.904 1.346 26.897 1.00 98.31 100 LEU A N 1
ATOM 804 C CA . LEU A 1 100 ? -12.219 2.581 26.529 1.00 98.31 100 LEU A CA 1
ATOM 805 C C . LEU A 1 100 ? -10.709 2.378 26.375 1.00 98.31 100 LEU A C 1
ATOM 807 O O . LEU A 1 100 ? -10.118 2.903 25.435 1.00 98.31 100 LEU A O 1
ATOM 811 N N . ARG A 1 101 ? -10.080 1.573 27.242 1.00 98.50 101 ARG A N 1
ATOM 812 C CA . ARG A 1 101 ? -8.649 1.258 27.124 1.00 98.50 101 ARG A CA 1
ATOM 813 C C . ARG A 1 101 ? -8.353 0.628 25.769 1.00 98.50 101 ARG A C 1
ATOM 815 O O . ARG A 1 101 ? -7.422 1.053 25.090 1.00 98.50 101 ARG A O 1
ATOM 822 N N . TRP A 1 102 ? -9.158 -0.353 25.368 1.00 98.38 102 TRP A N 1
ATOM 823 C CA . TRP A 1 102 ? -8.990 -1.021 24.084 1.00 98.38 102 TRP A CA 1
ATOM 824 C C . TRP A 1 102 ? -9.243 -0.080 22.900 1.00 98.38 102 TRP A C 1
ATOM 826 O O . TRP A 1 102 ? -8.443 -0.058 21.967 1.00 98.38 102 TRP A O 1
ATOM 836 N N . LEU A 1 103 ? -10.294 0.747 22.952 1.00 97.94 103 LEU A N 1
ATOM 837 C CA . LEU A 1 103 ? -10.605 1.729 21.904 1.00 97.94 103 LEU A CA 1
ATOM 838 C C . LEU A 1 103 ? -9.481 2.758 21.710 1.00 97.94 103 LEU A C 1
ATOM 840 O O . LEU A 1 103 ? -9.169 3.113 20.576 1.00 97.94 103 LEU A O 1
ATOM 844 N N . LEU A 1 104 ? -8.844 3.205 22.795 1.00 97.69 104 LEU A N 1
ATOM 845 C CA . LEU A 1 104 ? -7.767 4.197 22.737 1.00 97.69 104 LEU A CA 1
ATOM 846 C C . LEU A 1 104 ? -6.409 3.606 22.332 1.00 97.69 104 LEU A C 1
ATOM 848 O O . LEU A 1 104 ? -5.580 4.336 21.789 1.00 97.69 104 LEU A O 1
ATOM 852 N N . ALA A 1 105 ? -6.155 2.326 22.617 1.00 97.44 105 ALA A N 1
ATOM 853 C CA . ALA A 1 105 ? -4.850 1.698 22.397 1.00 97.44 105 ALA A CA 1
ATOM 854 C C . ALA A 1 105 ? -4.776 0.849 21.119 1.00 97.44 105 ALA A C 1
ATOM 856 O O . ALA A 1 105 ? -3.753 0.855 20.430 1.00 97.44 105 ALA A O 1
ATOM 857 N N . GLU A 1 106 ? -5.833 0.103 20.796 1.00 97.62 106 GLU A N 1
ATOM 858 C CA . GLU A 1 106 ? -5.765 -0.960 19.787 1.00 97.62 106 GLU A CA 1
ATOM 859 C C . GLU A 1 106 ? -6.863 -0.866 18.726 1.00 97.62 106 GLU A C 1
ATOM 861 O O . GLU A 1 106 ? -6.543 -1.029 17.552 1.00 97.62 106 GLU A O 1
ATOM 866 N N . ASN A 1 107 ? -8.093 -0.521 19.124 1.00 97.19 107 ASN A N 1
ATOM 867 C CA . ASN A 1 107 ? -9.287 -0.310 18.293 1.00 97.19 107 ASN A CA 1
ATOM 868 C C . ASN A 1 107 ? -9.527 -1.366 17.181 1.00 97.19 107 ASN A C 1
ATOM 870 O O . ASN A 1 107 ? -8.798 -2.340 16.992 1.00 97.19 107 ASN A O 1
ATOM 874 N N . VAL A 1 108 ? -10.612 -1.209 16.425 1.00 96.06 108 VAL A N 1
ATOM 875 C CA . VAL A 1 108 ? -10.802 -1.951 15.172 1.00 96.06 108 VAL A CA 1
ATOM 876 C C . VAL A 1 108 ? -9.873 -1.393 14.077 1.00 96.06 108 VAL A C 1
ATOM 878 O O . VAL A 1 108 ? -9.531 -0.205 14.106 1.00 96.06 108 VAL A O 1
ATOM 881 N N . PRO A 1 109 ? -9.492 -2.202 13.067 1.00 95.75 109 PRO A N 1
ATOM 882 C CA . PRO A 1 109 ? -8.776 -1.698 11.898 1.00 95.75 109 PRO A CA 1
ATOM 883 C C . PRO A 1 109 ? -9.515 -0.523 11.242 1.00 95.75 109 PRO A C 1
ATOM 885 O O . PRO A 1 109 ? -10.744 -0.450 11.241 1.00 95.75 109 PRO A O 1
ATOM 888 N N . GLY A 1 110 ? -8.771 0.423 10.675 1.00 93.31 110 GLY A N 1
ATOM 889 C CA . GLY A 1 110 ? -9.331 1.618 10.042 1.00 93.31 110 GLY A CA 1
ATOM 890 C C . GLY A 1 110 ? -9.822 2.694 11.014 1.00 93.31 110 GLY A C 1
ATOM 891 O O . GLY A 1 110 ? -10.369 3.697 10.558 1.00 93.31 110 GLY A O 1
ATOM 892 N N . ARG A 1 111 ? -9.615 2.531 12.327 1.00 94.19 111 ARG A N 1
ATOM 893 C CA . ARG A 1 111 ? -9.865 3.566 13.339 1.00 94.19 111 ARG A CA 1
ATOM 894 C C . ARG A 1 111 ? -8.609 3.856 14.141 1.00 94.19 111 ARG A C 1
ATOM 896 O O . ARG A 1 111 ? -7.807 2.959 14.373 1.00 94.19 111 ARG A O 1
ATOM 903 N N . PHE A 1 112 ? -8.454 5.107 14.569 1.00 95.31 112 PHE A N 1
ATOM 904 C CA . PHE A 1 112 ? -7.345 5.527 15.423 1.00 95.31 112 PHE A CA 1
ATOM 905 C C . PHE A 1 112 ? -7.251 4.637 16.683 1.00 95.31 112 PHE A C 1
ATOM 907 O O . PHE A 1 112 ? -8.296 4.323 17.254 1.00 95.31 112 PHE A O 1
ATOM 914 N N . PRO A 1 113 ? -6.044 4.239 17.131 1.00 96.19 113 PRO A N 1
ATOM 915 C CA . PRO A 1 113 ? -4.719 4.619 16.616 1.00 96.19 113 PRO A CA 1
ATOM 916 C C . PRO A 1 113 ? -4.204 3.763 15.445 1.00 96.19 113 PRO A C 1
ATOM 918 O O . PRO A 1 113 ? -3.023 3.814 15.116 1.00 96.19 113 PRO A O 1
ATOM 921 N N . TYR A 1 114 ? -5.085 3.017 14.774 1.00 96.88 114 TYR A N 1
ATOM 922 C CA . TYR A 1 114 ? -4.790 2.176 13.608 1.00 96.88 114 TYR A CA 1
ATOM 923 C C . TYR A 1 114 ? -3.837 1.014 13.903 1.00 96.88 114 TYR A C 1
ATOM 925 O O . TYR A 1 114 ? -3.240 0.458 12.979 1.00 96.88 114 TYR A O 1
ATOM 933 N N . THR A 1 115 ? -3.722 0.613 15.173 1.00 97.44 115 THR A N 1
ATOM 934 C CA . THR A 1 115 ? -2.848 -0.480 15.623 1.00 97.44 115 THR A CA 1
ATOM 935 C C . THR A 1 115 ? -3.142 -1.781 14.878 1.00 97.44 115 THR A C 1
ATOM 937 O O . THR A 1 115 ? -2.221 -2.470 14.447 1.00 97.44 115 THR A O 1
ATOM 940 N N . ALA A 1 116 ? -4.421 -2.088 14.641 1.00 96.12 116 ALA A N 1
ATOM 941 C CA . ALA A 1 116 ? -4.842 -3.272 13.893 1.00 96.12 116 ALA A CA 1
ATOM 942 C C . ALA A 1 116 ? -4.861 -3.084 12.355 1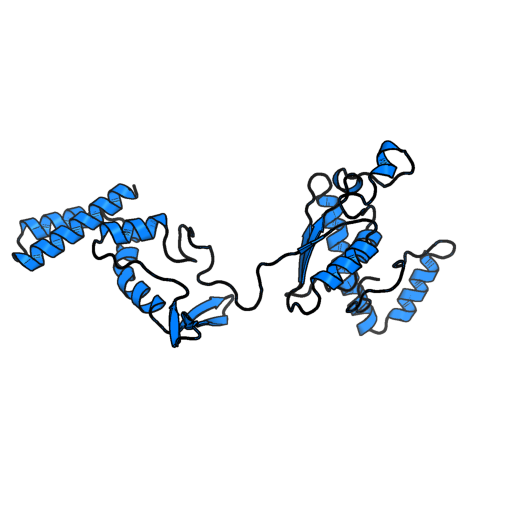.00 96.12 116 ALA A C 1
ATOM 944 O O . ALA A 1 116 ? -5.237 -3.999 11.620 1.00 96.12 116 ALA A O 1
ATOM 945 N N . GLY A 1 117 ? -4.457 -1.913 11.852 1.00 94.62 117 GLY A N 1
ATOM 946 C CA . GLY A 1 117 ? -4.377 -1.584 10.429 1.00 94.62 117 GLY A CA 1
ATOM 947 C C . GLY A 1 117 ? -5.043 -0.254 10.074 1.00 94.62 117 GLY A C 1
ATOM 948 O O . GLY A 1 117 ? -5.985 0.190 10.725 1.00 94.62 117 GLY A O 1
ATOM 949 N N . ILE A 1 118 ? -4.574 0.376 8.994 1.00 93.31 118 ILE A N 1
ATOM 950 C CA . ILE A 1 118 ? -5.080 1.678 8.516 1.00 93.31 118 ILE A CA 1
ATOM 951 C C . ILE A 1 118 ? -6.383 1.586 7.707 1.00 93.31 118 ILE A C 1
ATOM 953 O O . ILE A 1 118 ? -7.034 2.600 7.474 1.00 93.31 118 ILE A O 1
ATOM 957 N N . TYR A 1 119 ? -6.768 0.386 7.269 1.00 90.00 119 TYR A N 1
ATOM 958 C CA . TYR A 1 119 ? -8.001 0.144 6.519 1.00 90.00 119 TYR A CA 1
ATOM 959 C C . TYR A 1 119 ? -8.963 -0.717 7.342 1.00 90.00 119 TYR A C 1
ATOM 961 O O . TYR A 1 119 ? -8.485 -1.604 8.048 1.00 90.00 119 TYR A O 1
ATOM 969 N N . PRO A 1 120 ? -10.292 -0.524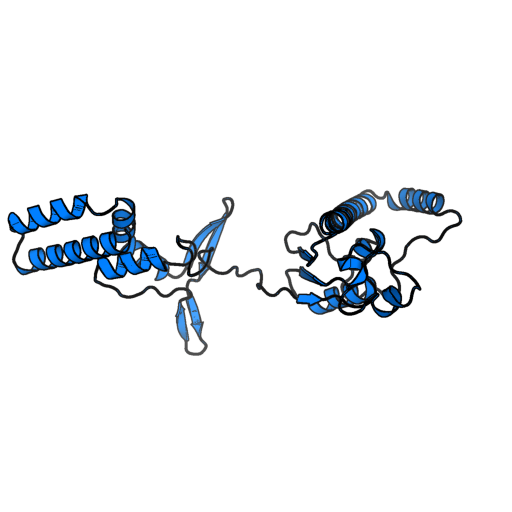 7.215 1.00 90.19 120 PRO A N 1
ATOM 970 C CA . PRO A 1 120 ? -11.277 -1.326 7.946 1.00 90.19 120 PRO A CA 1
ATOM 971 C C . PRO A 1 120 ? -11.166 -2.827 7.669 1.00 90.19 120 PRO A C 1
ATOM 973 O O . PRO A 1 120 ? -11.304 -3.651 8.566 1.00 90.19 120 PRO A O 1
ATOM 976 N N . LEU A 1 121 ? -10.886 -3.184 6.414 1.00 88.38 121 LEU A N 1
ATOM 977 C CA . LEU A 1 121 ? -10.685 -4.557 5.965 1.00 88.38 121 LEU A CA 1
ATOM 978 C C . LEU A 1 121 ? -9.570 -4.607 4.913 1.00 88.38 121 LEU A C 1
ATOM 980 O O . LEU A 1 121 ? -9.295 -3.622 4.221 1.00 88.38 121 LEU A O 1
ATOM 984 N N . LYS A 1 122 ? -8.929 -5.774 4.778 1.00 82.56 122 LYS A N 1
ATOM 985 C CA . LYS A 1 122 ? -7.954 -6.031 3.707 1.00 82.56 122 LYS A CA 1
ATOM 986 C C . LYS A 1 122 ? -8.645 -5.965 2.341 1.00 82.56 122 LYS A C 1
ATOM 988 O O . LYS A 1 122 ? -9.785 -6.408 2.201 1.00 82.56 122 LYS A O 1
ATOM 993 N N . ARG A 1 123 ? -7.935 -5.457 1.329 1.00 74.81 123 ARG A N 1
ATOM 994 C CA . ARG A 1 123 ? -8.406 -5.491 -0.063 1.00 74.81 123 ARG A CA 1
ATOM 995 C C . ARG A 1 123 ? -8.530 -6.939 -0.538 1.00 74.81 123 ARG A C 1
ATOM 997 O O . ARG A 1 123 ? -7.697 -7.772 -0.201 1.00 74.81 123 ARG A O 1
ATOM 1004 N N . THR A 1 124 ? -9.563 -7.215 -1.325 1.00 72.56 124 THR A N 1
ATOM 1005 C CA . THR A 1 124 ? -9.814 -8.535 -1.924 1.00 72.56 124 THR A CA 1
ATOM 1006 C C . THR A 1 124 ? -9.217 -8.674 -3.321 1.00 72.56 124 THR A C 1
ATOM 1008 O O . THR A 1 124 ? -8.890 -9.780 -3.727 1.00 72.56 124 THR A O 1
ATOM 1011 N N . ALA A 1 125 ? -9.074 -7.563 -4.049 1.00 69.50 125 ALA A N 1
ATOM 1012 C CA . ALA A 1 125 ? -8.647 -7.561 -5.449 1.00 69.50 125 ALA A CA 1
ATOM 1013 C C . ALA A 1 125 ? -7.124 -7.652 -5.644 1.00 69.50 125 ALA A C 1
ATOM 1015 O O . ALA A 1 125 ? -6.669 -7.999 -6.728 1.00 69.50 125 ALA A O 1
ATOM 1016 N N . GLU A 1 126 ? -6.336 -7.317 -4.620 1.00 74.75 126 GLU A N 1
ATOM 1017 C CA . GLU A 1 126 ? -4.887 -7.176 -4.746 1.00 74.75 126 GLU A CA 1
ATOM 1018 C C . GLU A 1 126 ? -4.181 -7.805 -3.544 1.00 74.75 126 GLU A C 1
ATOM 1020 O O . GLU A 1 126 ? -4.303 -7.323 -2.413 1.00 74.75 126 GLU A O 1
ATOM 1025 N N . ASP A 1 127 ? -3.442 -8.886 -3.800 1.00 79.12 127 ASP A N 1
ATOM 1026 C CA . ASP A 1 127 ? -2.559 -9.496 -2.810 1.00 79.12 127 ASP A CA 1
ATOM 1027 C C . ASP A 1 127 ? -1.394 -8.533 -2.492 1.00 79.12 127 ASP A C 1
ATOM 1029 O O . ASP A 1 127 ? -0.856 -7.890 -3.401 1.00 79.12 127 ASP A O 1
ATOM 1033 N N . PRO A 1 128 ? -0.981 -8.386 -1.218 1.00 81.00 128 PRO A N 1
ATOM 1034 C CA . PRO A 1 128 ? 0.126 -7.504 -0.857 1.00 81.00 128 PRO A CA 1
ATOM 1035 C C . PRO A 1 128 ? 1.474 -7.904 -1.474 1.00 81.00 128 PRO A C 1
ATOM 1037 O O . PRO A 1 128 ? 2.366 -7.047 -1.517 1.00 81.00 128 PRO A O 1
ATOM 1040 N N . THR A 1 129 ? 1.624 -9.154 -1.932 1.00 86.12 129 THR A N 1
ATOM 1041 C CA . THR A 1 129 ? 2.858 -9.702 -2.502 1.00 86.12 129 THR A CA 1
ATOM 1042 C C . THR A 1 129 ? 3.452 -8.759 -3.544 1.00 86.12 129 THR A C 1
ATOM 1044 O O . THR A 1 129 ? 2.784 -8.277 -4.458 1.00 86.12 129 THR A O 1
ATOM 1047 N N . ARG A 1 130 ? 4.740 -8.464 -3.377 1.00 90.00 130 ARG A N 1
ATOM 1048 C CA . ARG A 1 130 ? 5.527 -7.634 -4.285 1.00 90.00 130 ARG A CA 1
ATOM 1049 C C . ARG A 1 130 ? 6.881 -8.307 -4.455 1.00 90.00 130 ARG A C 1
ATOM 1051 O O . ARG A 1 130 ? 7.633 -8.416 -3.489 1.00 90.00 130 ARG A O 1
ATOM 1058 N N . MET A 1 131 ? 7.171 -8.778 -5.663 1.00 81.31 131 MET A N 1
ATOM 1059 C CA . MET A 1 131 ? 8.349 -9.612 -5.899 1.00 81.31 131 MET A CA 1
ATOM 1060 C C . MET A 1 131 ? 9.571 -8.738 -6.191 1.00 81.31 131 MET A C 1
ATOM 1062 O O . MET A 1 131 ? 9.551 -7.915 -7.106 1.00 81.31 131 MET A O 1
ATOM 1066 N N . PHE A 1 132 ? 10.619 -8.911 -5.385 1.00 89.62 132 PHE A N 1
ATOM 1067 C CA . PHE A 1 132 ? 11.897 -8.214 -5.517 1.00 89.62 132 PHE A CA 1
ATOM 1068 C C . PHE A 1 132 ? 12.778 -8.919 -6.549 1.00 89.62 132 PHE A C 1
ATOM 1070 O O . PHE A 1 132 ? 13.037 -10.116 -6.416 1.00 89.62 132 PHE A O 1
ATOM 1077 N N . ALA A 1 133 ? 13.220 -8.197 -7.577 1.00 95.69 133 ALA A N 1
ATOM 1078 C CA . ALA A 1 133 ? 14.088 -8.727 -8.619 1.00 95.69 133 ALA A CA 1
ATOM 1079 C C . ALA A 1 133 ? 15.045 -7.660 -9.164 1.00 95.69 133 ALA A C 1
ATOM 1081 O O . ALA A 1 133 ? 14.749 -6.466 -9.175 1.00 95.69 133 ALA A O 1
ATOM 1082 N N . GLY A 1 134 ? 16.202 -8.123 -9.622 1.00 96.56 134 GLY A N 1
ATOM 1083 C CA . GLY A 1 134 ? 17.245 -7.302 -10.217 1.00 96.56 134 GLY A CA 1
ATOM 1084 C C . GLY A 1 134 ? 18.524 -8.112 -10.327 1.00 96.56 134 GLY A C 1
ATOM 1085 O O . GLY A 1 134 ? 19.094 -8.499 -9.311 1.00 96.56 134 GLY A O 1
ATOM 1086 N N . GLU A 1 135 ? 18.937 -8.410 -11.550 1.00 97.31 135 GLU A N 1
ATOM 1087 C CA . GLU A 1 135 ? 20.173 -9.125 -11.859 1.00 97.31 135 GLU A CA 1
ATOM 1088 C C . GLU A 1 135 ? 20.545 -8.886 -13.325 1.00 97.31 135 GLU A C 1
ATOM 1090 O O . GLU A 1 135 ? 19.690 -8.980 -14.214 1.00 97.31 135 GLU A O 1
ATOM 1095 N N . GLY A 1 136 ? 21.824 -8.609 -13.571 1.00 97.69 136 GLY A N 1
ATOM 1096 C CA . GLY A 1 136 ? 22.381 -8.509 -14.913 1.00 97.69 136 GLY A CA 1
ATOM 1097 C C . GLY A 1 136 ? 21.860 -7.302 -15.709 1.00 97.69 136 GLY A C 1
ATOM 1098 O O . GLY A 1 136 ? 21.620 -6.237 -15.130 1.00 97.69 136 GLY A O 1
ATOM 1099 N N . PRO A 1 137 ? 21.730 -7.428 -17.043 1.00 97.50 137 PRO A N 1
ATOM 1100 C CA . PRO A 1 137 ? 21.201 -6.373 -17.904 1.00 97.50 137 PRO A CA 1
ATOM 1101 C C . PRO A 1 137 ? 19.677 -6.190 -17.740 1.00 97.50 137 PRO A C 1
ATOM 1103 O O . PRO A 1 137 ? 18.989 -7.096 -17.243 1.00 97.50 137 PRO A O 1
ATOM 1106 N N . PRO A 1 138 ? 19.118 -5.049 -18.191 1.00 97.81 138 PRO A N 1
ATOM 1107 C CA . PRO A 1 138 ? 17.693 -4.744 -18.054 1.00 97.81 138 PRO A CA 1
ATOM 1108 C C . PRO A 1 138 ? 16.775 -5.829 -18.623 1.00 97.81 138 PRO A C 1
ATOM 1110 O O . PRO A 1 138 ? 15.795 -6.186 -17.973 1.00 97.81 138 PRO A O 1
ATOM 1113 N N . GLU A 1 139 ? 17.111 -6.434 -19.764 1.00 97.75 139 GLU A N 1
ATOM 1114 C CA . GLU A 1 139 ? 16.305 -7.487 -20.391 1.00 97.75 139 GLU A CA 1
ATOM 1115 C C . GLU A 1 139 ? 16.235 -8.762 -19.534 1.00 97.75 139 GLU A C 1
ATOM 1117 O O . GLU A 1 139 ? 15.200 -9.424 -19.468 1.00 97.75 139 GLU A O 1
ATOM 1122 N N . GLN A 1 140 ? 17.314 -9.115 -18.824 1.00 97.56 140 GLN A N 1
ATOM 1123 C CA . GLN A 1 140 ? 17.306 -10.275 -17.926 1.00 97.56 140 GLN A CA 1
ATOM 1124 C C . GLN A 1 140 ? 16.357 -10.052 -16.745 1.00 97.56 140 GLN A C 1
ATOM 1126 O O . GLN A 1 140 ? 15.576 -10.943 -16.396 1.00 97.56 140 GLN A O 1
ATOM 1131 N N . THR A 1 141 ? 16.386 -8.853 -16.163 1.00 98.19 141 THR A N 1
ATOM 1132 C CA . THR A 1 141 ? 15.476 -8.489 -15.072 1.00 98.19 141 THR A CA 1
ATOM 1133 C C . THR A 1 141 ? 14.036 -8.331 -15.568 1.00 98.19 141 THR A C 1
ATOM 1135 O O . THR A 1 141 ? 13.114 -8.799 -14.902 1.00 98.19 141 THR A O 1
ATOM 1138 N N . ASN A 1 142 ? 13.829 -7.785 -16.768 1.00 98.19 142 ASN A N 1
ATOM 1139 C CA . ASN A 1 142 ? 12.523 -7.709 -17.420 1.00 98.19 142 ASN A CA 1
ATOM 1140 C C . ASN A 1 142 ? 11.893 -9.103 -17.592 1.00 98.19 142 ASN A C 1
ATOM 1142 O O . ASN A 1 142 ? 10.776 -9.335 -17.126 1.00 98.19 142 ASN A O 1
ATOM 1146 N N . ARG A 1 143 ? 12.639 -10.078 -18.137 1.00 97.56 143 ARG A N 1
ATOM 1147 C CA . ARG A 1 143 ? 12.187 -11.480 -18.226 1.00 97.56 143 ARG A CA 1
ATOM 1148 C C . ARG A 1 143 ? 11.800 -12.051 -16.863 1.00 97.56 143 ARG A C 1
ATOM 1150 O O . ARG A 1 143 ? 10.791 -12.746 -16.742 1.00 97.56 143 ARG A O 1
ATOM 1157 N N . ARG A 1 144 ? 12.568 -11.732 -15.817 1.00 97.38 144 ARG A N 1
ATOM 1158 C CA . ARG A 1 144 ? 12.251 -12.150 -14.447 1.00 97.38 144 ARG A CA 1
ATOM 1159 C C . ARG A 1 144 ? 10.958 -11.504 -13.935 1.00 97.38 144 ARG A C 1
ATOM 1161 O O . ARG A 1 144 ? 10.179 -12.204 -13.292 1.00 97.38 144 ARG A O 1
ATOM 1168 N N . PHE A 1 145 ? 10.699 -10.226 -14.213 1.00 97.50 145 PHE A N 1
ATOM 1169 C CA . PHE A 1 145 ? 9.439 -9.576 -13.838 1.00 97.50 145 PHE A CA 1
ATOM 1170 C C . PHE A 1 145 ? 8.229 -10.199 -14.536 1.00 97.50 145 PHE A C 1
ATOM 1172 O O . PHE A 1 145 ? 7.213 -10.446 -13.878 1.00 97.50 145 PHE A O 1
ATOM 1179 N N . HIS A 1 146 ? 8.341 -10.509 -15.830 1.00 96.88 146 HIS A N 1
ATOM 1180 C CA . HIS A 1 146 ? 7.275 -11.182 -16.583 1.00 96.88 146 HIS A CA 1
ATOM 1181 C C . HIS A 1 146 ? 6.978 -12.561 -15.997 1.00 96.88 146 HIS A C 1
ATOM 1183 O O . HIS A 1 146 ? 5.833 -12.854 -15.657 1.00 96.88 146 HIS A O 1
ATOM 1189 N N . TYR A 1 147 ? 8.019 -13.350 -15.723 1.00 95.94 147 TYR A N 1
ATOM 1190 C CA . TYR A 1 147 ? 7.880 -14.645 -15.056 1.00 95.94 147 TYR A CA 1
ATOM 1191 C C . TYR A 1 147 ? 7.206 -14.540 -13.676 1.00 95.94 147 TYR A C 1
ATOM 1193 O O . TYR A 1 147 ? 6.274 -15.282 -13.377 1.00 95.94 147 TYR A O 1
ATOM 1201 N N . LEU A 1 148 ? 7.658 -13.614 -12.822 1.00 94.12 148 LEU A N 1
ATOM 1202 C CA . LEU A 1 148 ? 7.164 -13.483 -11.444 1.00 94.12 148 LEU A CA 1
ATOM 1203 C C . LEU A 1 148 ? 5.725 -12.972 -11.353 1.00 94.12 148 LEU A C 1
ATOM 1205 O O . LEU A 1 148 ? 5.054 -13.224 -10.355 1.00 94.12 148 LEU A O 1
ATOM 1209 N N . SER A 1 149 ? 5.274 -12.232 -12.361 1.00 93.44 149 SER A N 1
ATOM 1210 C CA . SER A 1 149 ? 3.938 -11.643 -12.400 1.00 93.44 149 SER A CA 1
ATOM 1211 C C . SER A 1 149 ? 2.973 -12.397 -13.320 1.00 93.44 149 SER A C 1
ATOM 1213 O O . SER A 1 149 ? 1.819 -11.981 -13.479 1.00 93.44 149 SER A O 1
ATOM 1215 N N . ALA A 1 150 ? 3.409 -13.507 -13.921 1.00 92.88 150 ALA A N 1
ATOM 1216 C CA . ALA A 1 150 ? 2.589 -14.342 -14.787 1.00 92.88 150 ALA A CA 1
ATOM 1217 C C . ALA A 1 150 ? 1.332 -14.834 -14.048 1.00 92.88 150 ALA A C 1
ATOM 1219 O O . ALA A 1 150 ? 1.391 -15.291 -12.908 1.00 92.88 150 ALA A O 1
ATOM 1220 N N . GLY A 1 151 ? 0.166 -14.693 -14.686 1.00 89.06 151 GLY A N 1
ATOM 1221 C CA . GLY A 1 151 ? -1.128 -15.085 -14.110 1.00 89.06 151 GLY A CA 1
ATOM 1222 C C . GLY A 1 151 ? -1.639 -14.212 -12.954 1.00 89.06 151 GLY A C 1
ATOM 1223 O O . GLY A 1 151 ? -2.761 -14.419 -12.499 1.00 89.06 151 GLY A O 1
ATOM 1224 N N . MET A 1 152 ? -0.870 -13.220 -12.488 1.00 89.75 152 MET A N 1
ATOM 1225 C CA . MET A 1 152 ? -1.326 -12.286 -11.456 1.00 89.75 152 MET A CA 1
ATOM 1226 C C . MET A 1 152 ? -2.137 -11.139 -12.077 1.00 89.75 152 MET A C 1
ATOM 1228 O O . MET A 1 152 ? -1.660 -10.534 -13.046 1.00 89.75 152 MET A O 1
ATOM 1232 N N . PRO A 1 153 ? -3.319 -10.800 -11.523 1.00 87.31 153 PRO A N 1
ATOM 1233 C CA . PRO A 1 153 ? -4.155 -9.713 -12.035 1.00 87.31 153 PRO A CA 1
ATOM 1234 C C . PRO A 1 153 ? -3.565 -8.323 -11.764 1.00 87.31 153 PRO A C 1
ATOM 1236 O O . PRO A 1 153 ? -3.860 -7.401 -12.507 1.00 87.31 153 PRO A O 1
ATOM 1239 N N . ALA A 1 154 ? -2.729 -8.175 -10.730 1.00 90.19 154 ALA A N 1
ATOM 1240 C CA . ALA A 1 154 ? -2.022 -6.936 -10.414 1.00 90.19 154 ALA A CA 1
ATOM 1241 C C . ALA A 1 154 ? -0.509 -7.131 -10.578 1.00 90.19 154 ALA A C 1
ATOM 1243 O O . ALA A 1 154 ? 0.063 -8.100 -10.066 1.00 90.19 154 ALA A O 1
ATOM 1244 N N . LYS A 1 155 ? 0.154 -6.205 -11.275 1.00 93.19 155 LYS A N 1
ATOM 1245 C CA . LYS A 1 155 ? 1.597 -6.250 -11.549 1.00 93.19 155 LYS A CA 1
ATOM 1246 C C . LYS A 1 155 ? 2.341 -5.395 -10.526 1.00 93.19 155 LYS A C 1
ATOM 1248 O O . LYS A 1 155 ? 2.496 -4.188 -10.684 1.00 93.19 155 LYS A O 1
ATOM 1253 N N . ARG A 1 156 ? 2.794 -6.017 -9.434 1.00 94.31 156 ARG A N 1
ATOM 1254 C CA . ARG A 1 156 ? 3.497 -5.339 -8.328 1.00 94.31 156 ARG A CA 1
ATOM 1255 C C . ARG A 1 156 ? 4.993 -5.639 -8.379 1.00 94.31 156 ARG A C 1
ATOM 1257 O O . ARG A 1 156 ? 5.471 -6.584 -7.750 1.00 94.31 156 ARG A O 1
ATOM 1264 N N . LEU A 1 157 ? 5.729 -4.823 -9.125 1.00 96.31 157 LEU A N 1
ATOM 1265 C CA . LEU A 1 157 ? 7.164 -5.004 -9.353 1.00 96.31 157 LEU A CA 1
ATOM 1266 C C . LEU A 1 157 ? 7.986 -4.340 -8.239 1.00 96.31 157 LEU A C 1
ATOM 1268 O O . LEU A 1 157 ? 7.569 -3.324 -7.668 1.00 96.31 157 LEU A O 1
ATOM 1272 N N . SER A 1 158 ? 9.149 -4.903 -7.911 1.00 97.81 158 SER A N 1
ATOM 1273 C CA . SER A 1 158 ? 10.132 -4.250 -7.043 1.00 97.81 158 SER A CA 1
ATOM 1274 C C . SER A 1 158 ? 11.548 -4.459 -7.557 1.00 97.81 158 SER A C 1
ATOM 1276 O O . SER A 1 158 ? 12.002 -5.595 -7.680 1.00 97.81 158 SER A O 1
ATOM 1278 N N . THR A 1 159 ? 12.224 -3.358 -7.860 1.00 98.50 159 THR A N 1
ATOM 1279 C CA . THR A 1 159 ? 13.499 -3.328 -8.575 1.00 98.50 159 THR A CA 1
ATOM 1280 C C . THR A 1 159 ? 14.673 -3.160 -7.617 1.00 98.50 159 THR A C 1
ATOM 1282 O O . THR A 1 159 ? 14.696 -2.227 -6.804 1.00 98.50 159 THR A O 1
ATOM 1285 N N . ALA A 1 160 ? 15.665 -4.038 -7.766 1.00 98.38 160 ALA A N 1
ATOM 1286 C CA . ALA A 1 160 ? 16.974 -3.963 -7.125 1.00 98.38 160 ALA A CA 1
ATOM 1287 C C . ALA A 1 160 ? 18.036 -3.517 -8.139 1.00 98.38 160 ALA A C 1
ATOM 1289 O O . ALA A 1 160 ? 18.173 -4.162 -9.174 1.00 98.38 160 ALA A O 1
ATOM 1290 N N . PHE A 1 161 ? 18.802 -2.466 -7.852 1.00 98.75 161 PHE A N 1
ATOM 1291 C CA . PHE A 1 161 ? 19.870 -1.983 -8.740 1.00 98.75 161 PHE A CA 1
ATOM 1292 C C . PHE A 1 161 ? 21.243 -2.497 -8.309 1.00 98.75 161 PHE A C 1
ATOM 1294 O O . PHE A 1 161 ? 21.466 -2.744 -7.122 1.00 98.75 161 PHE A O 1
ATOM 1301 N N . ASP A 1 162 ? 22.153 -2.672 -9.270 1.00 98.62 162 ASP A N 1
ATOM 1302 C CA . ASP A 1 162 ? 23.531 -3.065 -8.980 1.00 98.62 162 ASP A CA 1
ATOM 1303 C C . ASP A 1 162 ? 24.275 -1.966 -8.198 1.00 98.62 162 ASP A C 1
ATOM 1305 O O . ASP A 1 162 ? 23.841 -0.815 -8.095 1.00 98.62 162 ASP A O 1
ATOM 1309 N N . SER A 1 163 ? 25.435 -2.302 -7.632 1.00 98.38 163 SER A N 1
ATOM 1310 C CA . SER A 1 163 ? 26.195 -1.312 -6.856 1.00 98.38 163 SER A CA 1
ATOM 1311 C C . SER A 1 163 ? 26.708 -0.123 -7.680 1.00 98.38 163 SER A C 1
ATOM 1313 O O . SER A 1 163 ? 27.028 0.903 -7.094 1.00 98.38 163 SER A O 1
ATOM 1315 N N . VAL A 1 164 ? 26.798 -0.232 -9.005 1.00 98.62 164 VAL A N 1
ATOM 1316 C CA . VAL A 1 164 ? 27.311 0.837 -9.873 1.00 98.62 164 VAL A CA 1
ATOM 1317 C C . VAL A 1 164 ? 26.220 1.900 -10.060 1.00 98.62 164 VAL A C 1
ATOM 1319 O O . VAL A 1 164 ? 26.413 3.059 -9.688 1.00 98.62 164 VAL A O 1
ATOM 1322 N N . THR A 1 165 ? 25.016 1.475 -10.450 1.00 98.62 165 THR A N 1
ATOM 1323 C CA . THR A 1 165 ? 23.803 2.297 -10.514 1.00 98.62 165 THR A CA 1
ATOM 1324 C C . THR A 1 165 ? 23.429 2.864 -9.145 1.00 98.62 165 THR A C 1
ATOM 1326 O O . THR A 1 165 ? 23.051 4.029 -9.059 1.00 98.62 165 THR A O 1
ATOM 1329 N N . LEU A 1 166 ? 23.562 2.102 -8.048 1.00 98.56 166 LEU A N 1
ATOM 1330 C CA . LEU A 1 166 ? 23.261 2.599 -6.693 1.00 98.56 166 LEU A CA 1
ATOM 1331 C C . LEU A 1 166 ? 24.109 3.820 -6.292 1.00 98.56 166 LEU A C 1
ATOM 1333 O O . LEU A 1 166 ? 23.664 4.616 -5.459 1.00 98.56 166 LEU A O 1
ATOM 1337 N N . TYR A 1 167 ? 25.300 3.969 -6.878 1.00 98.38 167 TYR A N 1
ATOM 1338 C CA . TYR A 1 167 ? 26.217 5.087 -6.642 1.00 98.38 167 TYR A CA 1
ATOM 1339 C C . TYR A 1 167 ? 26.169 6.162 -7.740 1.00 98.38 167 TYR A C 1
ATOM 1341 O O . TYR A 1 167 ? 26.854 7.171 -7.611 1.00 98.38 167 TYR A O 1
ATOM 1349 N N . GLY A 1 168 ? 25.314 6.003 -8.756 1.00 98.00 168 GLY A N 1
ATOM 1350 C CA . GLY A 1 168 ? 25.148 6.982 -9.834 1.00 98.00 168 GLY A CA 1
ATOM 1351 C C . GLY A 1 168 ? 26.327 7.028 -10.804 1.00 98.00 168 GLY A C 1
ATOM 1352 O O . GLY A 1 168 ? 26.588 8.078 -11.379 1.00 98.00 168 GLY A O 1
ATOM 1353 N N . GLU A 1 169 ? 27.042 5.914 -10.942 1.00 98.31 169 GLU A N 1
ATOM 1354 C CA . GLU A 1 169 ? 28.172 5.769 -11.856 1.00 98.31 169 GLU A CA 1
ATOM 1355 C C . GLU A 1 169 ? 27.749 5.000 -13.111 1.00 98.31 169 GLU A C 1
ATOM 1357 O O . GLU A 1 169 ? 26.844 4.163 -13.063 1.00 98.31 169 GLU A O 1
ATOM 1362 N N . ASP A 1 170 ? 28.454 5.236 -14.215 1.00 98.44 170 ASP A N 1
ATOM 1363 C CA . ASP A 1 170 ? 28.278 4.468 -15.446 1.00 98.44 170 ASP A CA 1
ATOM 1364 C C . ASP A 1 170 ? 29.121 3.177 -15.421 1.00 98.44 170 ASP A C 1
ATOM 1366 O O . ASP A 1 170 ? 30.225 3.145 -14.855 1.00 98.44 170 ASP A O 1
ATOM 1370 N N . PRO A 1 171 ? 28.658 2.088 -16.063 1.00 98.12 171 PRO A N 1
ATOM 1371 C CA . PRO A 1 171 ? 29.453 0.880 -16.224 1.00 98.12 171 PRO A CA 1
ATOM 1372 C C . PRO A 1 171 ? 30.723 1.176 -17.030 1.00 98.12 171 PRO A C 1
ATOM 1374 O O . PRO A 1 171 ? 30.704 1.857 -18.053 1.00 98.12 171 PRO A O 1
ATOM 1377 N N . HIS A 1 172 ? 31.854 0.621 -16.592 1.00 98.19 172 HIS A N 1
ATOM 1378 C CA . HIS A 1 172 ? 33.155 0.869 -17.212 1.00 98.19 172 HIS A CA 1
ATOM 1379 C C . HIS A 1 172 ? 34.020 -0.392 -17.188 1.00 98.19 172 HIS A C 1
ATOM 1381 O O . HIS A 1 172 ? 33.979 -1.165 -16.234 1.00 98.19 172 HIS A O 1
ATOM 1387 N N . HIS A 1 173 ? 34.913 -0.552 -18.170 1.00 97.75 173 HIS A N 1
ATOM 1388 C CA . HIS A 1 173 ? 35.914 -1.634 -18.218 1.00 97.75 173 HIS A CA 1
ATOM 1389 C C . HIS A 1 173 ? 36.958 -1.594 -17.085 1.00 97.75 173 HIS A C 1
ATOM 1391 O O . HIS A 1 173 ? 37.840 -2.449 -17.019 1.00 97.75 173 HIS A O 1
ATOM 1397 N N . ARG A 1 174 ? 36.909 -0.585 -16.204 1.00 97.94 174 ARG A N 1
ATOM 1398 C CA . ARG A 1 174 ? 37.894 -0.418 -15.134 1.00 97.94 174 ARG A CA 1
ATOM 1399 C C . ARG A 1 174 ? 37.614 -1.516 -14.100 1.00 97.94 174 ARG A C 1
ATOM 1401 O O . ARG A 1 174 ? 36.452 -1.671 -13.731 1.00 97.94 174 ARG A O 1
ATOM 1408 N N . PRO A 1 175 ? 38.610 -2.300 -13.649 1.00 97.31 175 PRO A N 1
ATOM 1409 C CA . PRO A 1 175 ? 38.341 -3.511 -12.863 1.00 97.31 175 PRO A CA 1
ATOM 1410 C C . PRO A 1 175 ? 37.552 -3.303 -11.559 1.00 97.31 175 PRO A C 1
ATOM 1412 O O . PRO A 1 175 ? 36.841 -4.204 -11.124 1.00 97.31 175 PRO A O 1
ATOM 1415 N N . ASP A 1 176 ? 37.652 -2.125 -10.944 1.00 96.38 176 ASP A N 1
ATOM 1416 C CA . ASP A 1 176 ? 36.914 -1.732 -9.737 1.00 96.38 176 ASP A CA 1
ATOM 1417 C C . ASP A 1 176 ? 35.404 -1.523 -9.965 1.00 96.38 176 ASP A C 1
ATOM 1419 O O . ASP A 1 176 ? 34.631 -1.636 -9.008 1.00 96.38 176 ASP A O 1
ATOM 1423 N N . ILE A 1 177 ? 35.003 -1.240 -11.211 1.00 98.25 177 ILE A N 1
ATOM 1424 C CA . ILE A 1 177 ? 33.613 -1.088 -11.660 1.00 98.25 177 ILE A CA 1
ATOM 1425 C C . ILE A 1 177 ? 33.152 -2.370 -12.355 1.00 98.25 177 ILE A C 1
ATOM 1427 O O . ILE A 1 177 ? 32.153 -2.956 -11.951 1.00 98.25 177 ILE A O 1
ATOM 1431 N N . TYR A 1 178 ? 33.905 -2.850 -13.351 1.00 98.38 178 TYR A N 1
ATOM 1432 C CA . TYR A 1 178 ? 33.505 -3.943 -14.243 1.00 98.38 178 TYR A CA 1
ATOM 1433 C C . TYR A 1 178 ? 33.061 -5.205 -13.495 1.00 98.38 178 TYR A C 1
ATOM 1435 O O . TYR A 1 178 ? 32.032 -5.787 -13.818 1.00 98.38 178 TYR A O 1
ATOM 1443 N N . GLY A 1 179 ? 33.788 -5.599 -12.444 1.00 97.81 179 GLY A N 1
ATOM 1444 C CA . GLY A 1 179 ? 33.451 -6.781 -11.640 1.00 97.81 179 GLY A CA 1
ATOM 1445 C C . GLY A 1 179 ? 32.169 -6.653 -10.805 1.00 97.81 179 GLY A C 1
ATOM 1446 O O . GLY A 1 179 ? 31.781 -7.611 -10.139 1.00 97.81 179 GLY A O 1
ATOM 1447 N N . LYS A 1 180 ? 31.524 -5.484 -10.798 1.00 98.31 180 LYS A N 1
ATOM 1448 C CA . LYS A 1 180 ? 30.316 -5.184 -10.020 1.00 98.31 180 LYS A CA 1
ATOM 1449 C C . LYS A 1 180 ? 29.086 -4.909 -10.885 1.00 98.31 180 LYS A C 1
ATOM 1451 O O . LYS A 1 180 ? 27.980 -4.933 -10.350 1.00 98.31 180 LYS A O 1
ATOM 1456 N N . VAL A 1 181 ? 29.280 -4.645 -12.176 1.00 98.62 181 VAL A N 1
ATOM 1457 C CA . VAL A 1 181 ? 28.204 -4.342 -13.127 1.00 98.62 181 VAL A CA 1
ATOM 1458 C C . VAL A 1 181 ? 27.260 -5.544 -13.230 1.00 98.62 181 VAL A C 1
ATOM 1460 O O . VAL A 1 181 ? 27.703 -6.660 -13.493 1.00 98.62 181 VAL A O 1
ATOM 1463 N N . GLY A 1 182 ? 25.965 -5.323 -12.998 1.00 97.88 182 GLY A N 1
ATOM 1464 C CA . GLY A 1 182 ? 24.910 -6.341 -13.045 1.00 97.88 182 GLY A CA 1
ATOM 1465 C C . GLY A 1 182 ? 24.929 -7.358 -11.896 1.00 97.88 182 GLY A C 1
ATOM 1466 O O . GLY A 1 182 ? 24.117 -8.283 -11.886 1.00 97.88 182 GLY A O 1
ATOM 1467 N N . ASN A 1 183 ? 25.833 -7.210 -10.923 1.00 97.81 183 ASN A N 1
ATOM 1468 C CA . ASN A 1 183 ? 25.893 -8.074 -9.747 1.00 97.81 183 ASN A CA 1
ATOM 1469 C C . ASN A 1 183 ? 25.043 -7.496 -8.612 1.00 97.81 183 ASN A C 1
ATOM 1471 O O . ASN A 1 183 ? 25.098 -6.301 -8.317 1.00 97.81 183 ASN A O 1
ATOM 1475 N N . SER A 1 184 ? 24.296 -8.370 -7.929 1.00 97.25 184 SER A N 1
ATOM 1476 C CA . SER A 1 184 ? 23.405 -8.010 -6.811 1.00 97.25 184 SER A CA 1
ATOM 1477 C C . SER A 1 184 ? 22.291 -7.013 -7.168 1.00 97.25 184 SER A C 1
ATOM 1479 O O . SER A 1 184 ? 21.697 -6.414 -6.273 1.00 97.25 184 SER A O 1
ATOM 1481 N N . GLY A 1 185 ? 22.003 -6.838 -8.456 1.00 98.38 185 GLY A N 1
ATOM 1482 C CA . GLY A 1 185 ? 20.982 -5.933 -8.956 1.00 98.38 185 GLY A CA 1
ATOM 1483 C C . GLY A 1 185 ? 21.073 -5.757 -10.469 1.00 98.38 185 GLY A C 1
ATOM 1484 O O . GLY A 1 185 ? 22.015 -6.233 -11.102 1.00 98.38 185 GLY A O 1
ATOM 1485 N N . VAL A 1 186 ? 20.081 -5.089 -11.051 1.00 98.69 186 VAL A N 1
ATOM 1486 C CA . VAL A 1 186 ? 20.081 -4.734 -12.472 1.00 98.69 186 VAL A CA 1
ATOM 1487 C C . VAL A 1 186 ? 20.982 -3.526 -12.721 1.00 98.69 186 VAL A C 1
ATOM 1489 O O . VAL A 1 186 ? 20.964 -2.572 -11.939 1.00 98.69 186 VAL A O 1
ATOM 1492 N N . SER A 1 187 ? 21.756 -3.557 -13.806 1.00 98.62 187 SER A N 1
ATOM 1493 C CA . SER A 1 187 ? 22.562 -2.413 -14.239 1.00 98.62 187 SER A CA 1
ATOM 1494 C C . SER A 1 187 ? 21.740 -1.487 -15.132 1.00 98.62 187 SER A C 1
ATOM 1496 O O . SER A 1 187 ? 21.282 -1.907 -16.194 1.00 98.62 187 SER A O 1
ATOM 1498 N N . ILE A 1 188 ? 21.531 -0.246 -14.691 1.00 98.62 188 ILE A N 1
ATOM 1499 C CA . ILE A 1 188 ? 20.798 0.794 -15.425 1.00 98.62 188 ILE A CA 1
ATOM 1500 C C . ILE A 1 188 ? 21.658 2.054 -15.440 1.00 98.62 188 ILE A C 1
ATOM 1502 O O . ILE A 1 188 ? 21.908 2.639 -14.384 1.00 98.62 188 ILE A O 1
ATOM 1506 N N . ALA A 1 189 ? 22.090 2.472 -16.627 1.00 97.94 189 ALA A N 1
ATOM 1507 C CA . ALA A 1 189 ? 22.897 3.679 -16.812 1.00 97.94 189 ALA A CA 1
ATOM 1508 C C . ALA A 1 189 ? 22.171 4.732 -17.659 1.00 97.94 189 ALA A C 1
ATOM 1510 O O . ALA A 1 189 ? 22.424 5.927 -17.540 1.00 97.94 189 ALA A O 1
ATOM 1511 N N . THR A 1 190 ? 21.221 4.300 -18.492 1.00 97.62 190 THR A N 1
ATOM 1512 C CA . THR A 1 190 ? 20.526 5.170 -19.444 1.00 97.62 190 THR A CA 1
ATOM 1513 C C . THR A 1 190 ? 19.005 5.094 -19.317 1.00 97.62 190 THR A C 1
ATOM 1515 O O . THR A 1 190 ? 18.441 4.181 -18.709 1.00 97.62 190 THR A O 1
ATOM 1518 N N . LEU A 1 191 ? 18.321 6.052 -19.951 1.00 97.50 191 LEU A N 1
ATOM 1519 C CA . LEU A 1 191 ? 16.870 5.998 -20.129 1.00 97.50 191 LEU A CA 1
ATOM 1520 C C . LEU A 1 191 ? 16.445 4.751 -20.922 1.00 97.50 191 LEU A C 1
ATOM 1522 O O . LEU A 1 191 ? 15.446 4.126 -20.574 1.00 97.50 191 LEU A O 1
ATOM 1526 N N . ASP A 1 192 ? 17.198 4.365 -21.953 1.00 96.44 192 ASP A N 1
ATOM 1527 C CA . ASP A 1 192 ? 16.862 3.198 -22.775 1.00 96.44 192 ASP A CA 1
ATOM 1528 C C . ASP A 1 192 ? 16.946 1.894 -21.972 1.00 96.44 192 ASP A C 1
ATOM 1530 O O . ASP A 1 192 ? 16.117 1.003 -22.153 1.00 96.44 192 ASP A O 1
ATOM 1534 N N . ASP A 1 193 ? 17.870 1.800 -21.013 1.00 98.00 193 ASP A N 1
ATOM 1535 C CA . ASP A 1 193 ? 17.921 0.673 -20.078 1.00 98.00 193 ASP A CA 1
ATOM 1536 C C . ASP A 1 193 ? 16.669 0.617 -19.193 1.00 98.00 193 ASP A C 1
ATOM 1538 O O . ASP A 1 193 ? 16.097 -0.455 -18.986 1.00 98.00 193 ASP A O 1
ATOM 1542 N N . ALA A 1 194 ? 16.195 1.768 -18.702 1.00 97.75 194 ALA A N 1
ATOM 1543 C CA . ALA A 1 194 ? 14.962 1.839 -17.921 1.00 97.75 194 ALA A CA 1
ATOM 1544 C C . ALA A 1 194 ? 13.720 1.466 -18.753 1.00 97.75 194 ALA A C 1
ATOM 1546 O O . ALA A 1 194 ? 12.823 0.798 -18.235 1.00 97.75 194 ALA A O 1
ATOM 1547 N N . LYS A 1 195 ? 13.679 1.841 -20.039 1.00 98.12 195 LYS A N 1
ATOM 1548 C CA . LYS A 1 195 ? 12.617 1.424 -20.971 1.00 98.12 195 LYS A CA 1
ATOM 1549 C C . LYS A 1 195 ? 12.597 -0.093 -21.140 1.00 98.12 195 LYS A C 1
ATOM 1551 O O . LYS A 1 195 ? 11.572 -0.715 -20.884 1.00 98.12 195 LYS A O 1
ATOM 1556 N N . LYS A 1 196 ? 13.748 -0.699 -21.447 1.00 97.94 196 LYS A N 1
ATOM 1557 C CA . LYS A 1 196 ? 13.899 -2.161 -21.572 1.00 97.94 196 LYS A CA 1
ATOM 1558 C C . LYS A 1 196 ? 13.540 -2.905 -20.288 1.00 97.94 196 LYS A C 1
ATOM 1560 O O . LYS A 1 196 ? 12.964 -3.986 -20.336 1.00 97.94 196 LYS A O 1
ATOM 1565 N N . LEU A 1 197 ? 13.882 -2.343 -19.129 1.00 98.12 197 LEU A N 1
ATOM 1566 C CA . LEU A 1 197 ? 13.583 -2.949 -17.833 1.00 98.12 197 LEU A CA 1
ATOM 1567 C C . LEU A 1 197 ? 12.072 -3.128 -17.623 1.00 98.12 197 LEU A C 1
ATOM 1569 O O . LEU A 1 197 ? 11.639 -4.167 -17.116 1.00 98.12 197 LEU A O 1
ATOM 1573 N N . TYR A 1 198 ? 11.274 -2.139 -18.028 1.00 98.12 198 TYR A N 1
ATOM 1574 C CA . TYR A 1 198 ? 9.830 -2.098 -17.788 1.00 98.12 198 TYR A CA 1
ATOM 1575 C C . TYR A 1 198 ? 8.972 -2.314 -19.043 1.00 98.12 198 TYR A C 1
ATOM 1577 O O . TYR A 1 198 ? 7.750 -2.184 -18.973 1.00 98.12 198 TYR A O 1
ATOM 1585 N N . SER A 1 199 ? 9.574 -2.679 -20.175 1.00 97.94 199 SER A N 1
ATOM 1586 C CA . SER A 1 199 ? 8.844 -2.979 -21.405 1.00 97.94 199 SER A CA 1
ATOM 1587 C C . SER A 1 199 ? 7.880 -4.158 -21.209 1.00 97.94 199 SER A C 1
ATOM 1589 O O . SER A 1 199 ? 8.134 -5.096 -20.439 1.00 97.94 199 SER A O 1
ATOM 1591 N N . GLY A 1 200 ? 6.730 -4.090 -21.875 1.00 96.94 200 GLY A N 1
ATOM 1592 C CA . GLY A 1 200 ? 5.637 -5.049 -21.722 1.00 96.94 200 GLY A CA 1
ATOM 1593 C C . GLY A 1 200 ? 4.807 -4.889 -20.442 1.00 96.94 200 GLY A C 1
ATOM 1594 O O . GLY A 1 200 ? 3.912 -5.694 -20.201 1.00 96.94 200 GLY A O 1
ATOM 1595 N N . PHE A 1 201 ? 5.087 -3.878 -19.612 1.00 97.06 201 PHE A N 1
ATOM 1596 C CA . PHE A 1 201 ? 4.231 -3.472 -18.496 1.00 97.06 201 PHE A CA 1
ATOM 1597 C C . PHE A 1 201 ? 3.719 -2.057 -18.742 1.00 97.06 201 PHE A C 1
ATOM 1599 O O . PHE A 1 201 ? 4.523 -1.130 -18.791 1.00 97.06 201 PHE A O 1
ATOM 1606 N N . ASP A 1 202 ? 2.402 -1.870 -18.842 1.00 97.38 202 ASP A N 1
ATOM 1607 C CA . ASP A 1 202 ? 1.821 -0.525 -18.879 1.00 97.38 202 ASP A CA 1
ATOM 1608 C C . ASP A 1 202 ? 2.001 0.148 -17.510 1.00 97.38 202 ASP A C 1
ATOM 1610 O O . ASP A 1 202 ? 1.359 -0.217 -16.520 1.00 97.38 202 ASP A O 1
ATOM 1614 N N . LEU A 1 203 ? 2.911 1.124 -17.455 1.00 97.88 203 LEU A N 1
ATOM 1615 C CA . LEU A 1 203 ? 3.269 1.849 -16.238 1.00 97.88 203 LEU A CA 1
ATOM 1616 C C . LEU A 1 203 ? 2.180 2.824 -15.766 1.00 97.88 203 LEU A C 1
ATOM 1618 O O . LEU A 1 203 ? 2.250 3.301 -14.631 1.00 97.88 203 LEU A O 1
ATOM 1622 N N . CYS A 1 204 ? 1.185 3.118 -16.607 1.00 97.62 204 CYS A N 1
ATOM 1623 C CA . CYS A 1 204 ? 0.025 3.935 -16.261 1.00 97.62 204 CYS A CA 1
ATOM 1624 C C . CYS A 1 204 ? -1.228 3.102 -15.949 1.00 97.62 204 CYS A C 1
ATOM 1626 O O . CYS A 1 204 ? -2.242 3.676 -15.540 1.00 97.62 204 CYS A O 1
ATOM 1628 N N . ASP A 1 205 ? -1.169 1.773 -16.084 1.00 96.31 205 ASP A N 1
ATOM 1629 C CA . ASP A 1 205 ? -2.283 0.897 -15.731 1.00 96.31 205 ASP A CA 1
ATOM 1630 C C . ASP A 1 205 ? -2.567 0.944 -14.212 1.00 96.31 205 ASP A C 1
ATOM 1632 O O . ASP A 1 205 ? -1.648 0.830 -13.394 1.00 96.31 205 ASP A O 1
ATOM 1636 N N . PRO A 1 206 ? -3.839 1.084 -13.784 1.00 93.31 206 PRO A N 1
ATOM 1637 C CA . PRO A 1 206 ? -4.199 1.204 -12.368 1.00 93.31 206 PRO A CA 1
ATOM 1638 C C . PRO A 1 206 ? -3.894 -0.043 -11.519 1.00 93.31 206 PRO A C 1
ATOM 1640 O O . PRO A 1 206 ? -3.913 0.043 -10.289 1.00 93.31 206 PRO A O 1
ATOM 1643 N N . SER A 1 207 ? -3.653 -1.194 -12.148 1.00 92.81 207 SER A N 1
ATOM 1644 C CA . SER A 1 207 ? -3.261 -2.461 -11.523 1.00 92.81 207 SER A CA 1
ATOM 1645 C C . SER A 1 207 ? -1.752 -2.739 -11.597 1.00 92.81 207 SER A C 1
ATOM 1647 O O . SER A 1 207 ? -1.285 -3.736 -11.034 1.00 92.81 207 SER A O 1
ATOM 1649 N N . THR A 1 208 ? -0.972 -1.847 -12.213 1.00 95.06 208 THR A N 1
ATOM 1650 C CA . THR A 1 208 ? 0.491 -1.907 -12.249 1.00 95.06 208 THR A CA 1
ATOM 1651 C C . THR A 1 208 ? 1.091 -0.933 -11.239 1.00 95.06 208 THR A C 1
ATOM 1653 O O . THR A 1 208 ? 0.723 0.233 -11.142 1.00 95.06 208 THR A O 1
ATOM 1656 N N . SER A 1 209 ? 2.056 -1.402 -10.447 1.00 96.50 209 SER A N 1
ATOM 1657 C CA . SER A 1 209 ? 2.839 -0.537 -9.565 1.00 96.50 209 SER A CA 1
ATOM 1658 C C . SER A 1 209 ? 4.282 -1.001 -9.469 1.00 96.50 209 SER A C 1
ATOM 1660 O O . SER A 1 209 ? 4.564 -2.165 -9.169 1.00 96.50 209 SER A O 1
ATOM 1662 N N . VAL A 1 210 ? 5.207 -0.061 -9.626 1.00 97.75 210 VAL A N 1
ATOM 1663 C CA . VAL A 1 210 ? 6.646 -0.316 -9.561 1.00 97.75 210 VAL A CA 1
ATOM 1664 C C . VAL A 1 210 ? 7.224 0.334 -8.309 1.00 97.75 210 VAL A C 1
ATOM 1666 O O . VAL A 1 210 ? 6.968 1.499 -8.017 1.00 97.75 210 VAL A O 1
ATOM 1669 N N . SER A 1 211 ? 7.999 -0.435 -7.548 1.00 98.12 211 SER A N 1
ATOM 1670 C CA . SER A 1 211 ? 8.827 0.063 -6.450 1.00 98.12 211 SER A CA 1
ATOM 1671 C C . SER A 1 211 ? 10.292 -0.033 -6.858 1.00 98.12 211 SER A C 1
ATOM 1673 O O . SER A 1 211 ? 10.705 -1.035 -7.427 1.00 98.12 211 SER A O 1
ATOM 1675 N N . MET A 1 212 ? 11.085 0.998 -6.586 1.00 98.12 212 MET A N 1
ATOM 1676 C CA . MET A 1 212 ? 12.500 1.051 -6.953 1.00 98.12 212 MET A CA 1
ATOM 1677 C C . MET A 1 212 ? 13.316 1.378 -5.706 1.00 98.12 212 MET A C 1
ATOM 1679 O O . MET A 1 212 ? 13.125 2.440 -5.115 1.00 98.12 212 MET A O 1
ATOM 1683 N N . THR A 1 213 ? 14.204 0.476 -5.280 1.00 97.62 213 THR A N 1
ATOM 1684 C CA . THR A 1 213 ? 15.030 0.703 -4.081 1.00 97.62 213 THR A CA 1
ATOM 1685 C C . THR A 1 213 ? 16.317 1.427 -4.462 1.00 97.62 213 THR A C 1
ATOM 1687 O O . THR A 1 213 ? 17.314 0.801 -4.810 1.00 97.62 213 THR A O 1
ATOM 1690 N N . ILE A 1 214 ? 16.283 2.760 -4.416 1.00 98.00 214 ILE A N 1
ATOM 1691 C CA . ILE A 1 214 ? 17.398 3.643 -4.775 1.00 98.00 214 ILE A CA 1
ATOM 1692 C C . ILE A 1 214 ? 17.471 4.834 -3.813 1.00 98.00 214 ILE A C 1
ATOM 1694 O O . ILE A 1 214 ? 16.439 5.316 -3.354 1.00 98.00 214 ILE A O 1
ATOM 1698 N N . ASN A 1 215 ? 18.686 5.309 -3.513 1.00 98.31 215 ASN A N 1
ATOM 1699 C CA . ASN A 1 215 ? 18.913 6.413 -2.572 1.00 98.31 215 ASN A CA 1
ATOM 1700 C C . ASN A 1 215 ? 19.637 7.597 -3.232 1.00 98.31 215 ASN A C 1
ATOM 1702 O O . ASN A 1 215 ? 18.995 8.577 -3.592 1.00 98.31 215 ASN A O 1
ATOM 1706 N N . GLY A 1 216 ? 20.961 7.509 -3.415 1.00 97.88 216 GLY A N 1
ATOM 1707 C CA . GLY A 1 216 ? 21.798 8.623 -3.889 1.00 97.88 216 GLY A CA 1
ATOM 1708 C C . GLY A 1 216 ? 21.323 9.236 -5.214 1.00 97.88 216 GLY A C 1
ATOM 1709 O O . GLY A 1 216 ? 20.936 10.404 -5.231 1.00 97.88 216 GLY A O 1
ATOM 1710 N N . PRO A 1 217 ? 21.270 8.461 -6.310 1.00 98.25 217 PRO A N 1
ATOM 1711 C CA . PRO A 1 217 ? 20.822 8.955 -7.611 1.00 98.25 217 PRO A CA 1
ATOM 1712 C C . PRO A 1 217 ? 19.299 8.836 -7.811 1.00 98.25 217 PRO A C 1
ATOM 1714 O O . PRO A 1 217 ? 18.822 8.829 -8.945 1.00 98.25 217 PRO A O 1
ATOM 1717 N N . ALA A 1 218 ? 18.506 8.753 -6.733 1.00 98.56 218 ALA A N 1
ATOM 1718 C CA . ALA A 1 218 ? 17.055 8.578 -6.827 1.00 98.56 218 ALA A CA 1
ATOM 1719 C C . ALA A 1 218 ? 16.344 9.606 -7.736 1.00 98.56 218 ALA A C 1
ATOM 1721 O O . ALA A 1 218 ? 15.485 9.180 -8.507 1.00 98.56 218 ALA A O 1
ATOM 1722 N N . PRO A 1 219 ? 16.691 10.914 -7.741 1.00 98.62 219 PRO A N 1
ATOM 1723 C CA . PRO A 1 219 ? 16.060 11.875 -8.651 1.00 98.62 219 PRO A CA 1
ATOM 1724 C C . PRO A 1 219 ? 16.309 11.569 -10.134 1.00 98.62 219 PRO A C 1
ATOM 1726 O O . PRO A 1 219 ? 15.399 11.710 -10.948 1.00 98.62 219 PRO A O 1
ATOM 1729 N N . MET A 1 220 ? 17.518 11.112 -10.482 1.00 98.44 220 MET A N 1
ATOM 1730 C CA . MET A 1 220 ? 17.873 10.725 -11.852 1.00 98.44 220 MET A CA 1
ATOM 1731 C C . MET A 1 220 ? 17.112 9.466 -12.275 1.00 98.44 220 MET A C 1
ATOM 1733 O O . MET A 1 220 ? 16.477 9.446 -13.325 1.00 98.44 220 MET A O 1
ATOM 1737 N N . MET A 1 221 ? 17.092 8.446 -11.414 1.00 98.50 221 MET A N 1
ATOM 1738 C CA . MET A 1 221 ? 16.370 7.199 -11.682 1.00 98.50 221 MET A CA 1
ATOM 1739 C C . MET A 1 221 ? 14.854 7.411 -11.773 1.00 98.50 221 MET A C 1
ATOM 1741 O O . MET A 1 221 ? 14.189 6.798 -12.606 1.00 98.50 221 MET A O 1
ATOM 1745 N N . LEU A 1 222 ? 14.302 8.319 -10.962 1.00 98.69 222 LEU A N 1
ATOM 1746 C CA . LEU A 1 222 ? 12.906 8.733 -11.068 1.00 98.69 222 LEU A CA 1
ATOM 1747 C C . LEU A 1 222 ? 12.633 9.434 -12.404 1.00 98.69 222 LEU A C 1
ATOM 1749 O O . LEU A 1 222 ? 11.611 9.157 -13.026 1.00 98.69 222 LEU A O 1
ATOM 1753 N N . ALA A 1 223 ? 13.536 10.301 -12.871 1.00 98.81 223 ALA A N 1
ATOM 1754 C CA . ALA A 1 223 ? 13.401 10.936 -14.179 1.00 98.81 223 ALA A CA 1
ATOM 1755 C C . ALA A 1 223 ? 13.409 9.902 -15.315 1.00 98.81 223 ALA A C 1
ATOM 1757 O O . ALA A 1 223 ? 12.576 10.001 -16.217 1.00 98.81 223 ALA A O 1
ATOM 1758 N N . PHE A 1 224 ? 14.273 8.882 -15.253 1.00 98.69 224 PHE A N 1
ATOM 1759 C CA . PHE A 1 224 ? 14.251 7.780 -16.220 1.00 98.69 224 PHE A CA 1
ATOM 1760 C C . PHE A 1 224 ? 12.920 7.024 -16.197 1.00 98.69 224 PHE A C 1
ATOM 1762 O O . PHE A 1 224 ? 12.313 6.829 -17.246 1.00 98.69 224 PHE A O 1
ATOM 1769 N N . PHE A 1 225 ? 12.419 6.665 -15.012 1.00 98.75 225 PHE A N 1
ATOM 1770 C CA . PHE A 1 225 ? 11.136 5.972 -14.871 1.00 98.75 225 PHE A CA 1
ATOM 1771 C C . PHE A 1 225 ? 9.955 6.786 -15.420 1.00 98.75 225 PHE A C 1
ATOM 1773 O O . PHE A 1 225 ? 9.126 6.253 -16.153 1.00 98.75 225 PHE A O 1
ATOM 1780 N N . LEU A 1 226 ? 9.888 8.084 -15.103 1.00 98.69 226 LEU A N 1
ATOM 1781 C CA . LEU A 1 226 ? 8.819 8.959 -15.589 1.00 98.69 226 LEU A CA 1
ATOM 1782 C C . LEU A 1 226 ? 8.860 9.116 -17.112 1.00 98.69 226 LEU A C 1
ATOM 1784 O O . LEU A 1 226 ? 7.811 9.057 -17.744 1.00 98.69 226 LEU A O 1
ATOM 1788 N N . ASN A 1 227 ? 10.047 9.270 -17.707 1.00 98.75 227 ASN A N 1
ATOM 1789 C CA . ASN A 1 227 ? 10.174 9.338 -19.164 1.00 98.75 227 ASN A CA 1
ATOM 1790 C C . ASN A 1 227 ? 9.816 8.003 -19.827 1.00 98.75 227 ASN A C 1
ATOM 1792 O O . ASN A 1 227 ? 9.129 8.013 -20.838 1.00 98.75 227 ASN A O 1
ATOM 1796 N N . ALA A 1 228 ? 10.190 6.859 -19.243 1.00 98.44 228 ALA A N 1
ATOM 1797 C CA . ALA A 1 228 ? 9.763 5.556 -19.752 1.00 98.44 228 ALA A CA 1
ATOM 1798 C C . ALA A 1 228 ? 8.228 5.412 -19.740 1.00 98.44 228 ALA A C 1
ATOM 1800 O O . ALA A 1 228 ? 7.649 4.978 -20.732 1.00 98.44 228 ALA A O 1
ATOM 1801 N N . ALA A 1 229 ? 7.559 5.836 -18.661 1.00 98.62 229 ALA A N 1
ATOM 1802 C CA . ALA A 1 229 ? 6.097 5.816 -18.578 1.00 98.62 229 ALA A CA 1
ATOM 1803 C C . ALA A 1 229 ? 5.435 6.764 -19.594 1.00 98.62 229 ALA A C 1
ATOM 1805 O O . ALA A 1 229 ? 4.454 6.393 -20.234 1.00 98.62 229 ALA A O 1
ATOM 1806 N N . ILE A 1 230 ? 5.978 7.974 -19.773 1.00 98.69 230 ILE A N 1
ATOM 1807 C CA . ILE A 1 230 ? 5.491 8.934 -20.776 1.00 98.69 230 ILE A CA 1
ATOM 1808 C C . ILE A 1 230 ? 5.658 8.364 -22.187 1.00 98.69 230 ILE A C 1
ATOM 1810 O O . ILE A 1 230 ? 4.711 8.394 -22.972 1.00 98.69 230 ILE A O 1
ATOM 1814 N N . ASP A 1 231 ? 6.827 7.807 -22.497 1.00 98.12 231 ASP A N 1
ATOM 1815 C CA . ASP A 1 231 ? 7.128 7.276 -23.823 1.00 98.12 231 ASP A CA 1
ATOM 1816 C C . ASP A 1 231 ? 6.230 6.086 -24.183 1.00 98.12 231 ASP A C 1
ATOM 1818 O O . ASP A 1 231 ? 5.777 6.013 -25.322 1.00 98.12 231 ASP A O 1
ATOM 1822 N N . GLN A 1 232 ? 5.861 5.229 -23.221 1.00 98.50 232 GLN A N 1
ATOM 1823 C CA . GLN A 1 232 ? 4.853 4.180 -23.441 1.00 98.50 232 GLN A CA 1
ATOM 1824 C C . GLN A 1 232 ? 3.501 4.760 -23.885 1.00 98.50 232 GLN A C 1
ATOM 1826 O O . GLN A 1 232 ? 2.875 4.249 -24.813 1.00 98.50 232 GLN A O 1
ATOM 1831 N N . GLN A 1 233 ? 3.042 5.849 -23.263 1.00 98.38 233 GLN A N 1
ATOM 1832 C CA . GLN A 1 233 ? 1.769 6.479 -23.629 1.00 98.38 233 GLN A CA 1
ATOM 1833 C C . GLN A 1 233 ? 1.856 7.197 -24.985 1.00 98.38 233 GLN A C 1
ATOM 1835 O O . GLN A 1 233 ? 0.914 7.152 -25.780 1.00 98.38 233 GLN A O 1
ATOM 1840 N N . CYS A 1 234 ? 3.003 7.811 -25.293 1.00 98.00 234 CYS A N 1
ATOM 1841 C CA . CYS A 1 234 ? 3.286 8.351 -26.622 1.00 98.00 234 CYS A CA 1
ATOM 1842 C C . CYS A 1 234 ? 3.254 7.248 -27.688 1.00 98.00 234 CYS A C 1
ATOM 1844 O O . CYS A 1 234 ? 2.636 7.422 -28.735 1.00 98.00 234 CYS A O 1
ATOM 1846 N N . GLU A 1 235 ? 3.864 6.096 -27.415 1.00 97.50 235 GLU A N 1
ATOM 1847 C CA . GLU A 1 235 ? 3.873 4.944 -28.312 1.00 97.50 235 GLU A CA 1
ATOM 1848 C C . GLU A 1 235 ? 2.457 4.407 -28.567 1.00 97.50 235 GLU A C 1
ATOM 1850 O O . GLU A 1 235 ? 2.062 4.209 -29.720 1.00 97.50 235 GLU A O 1
ATOM 1855 N N . GLN A 1 236 ? 1.646 4.247 -27.515 1.00 97.25 236 GLN A N 1
ATOM 1856 C CA . GLN A 1 236 ? 0.235 3.874 -27.650 1.00 97.25 236 GLN A CA 1
ATOM 1857 C C . GLN A 1 236 ? -0.539 4.889 -28.507 1.00 97.25 236 GLN A C 1
ATOM 1859 O O . GLN A 1 236 ? -1.329 4.498 -29.375 1.00 97.25 236 GLN A O 1
ATOM 1864 N N . HIS A 1 237 ? -0.291 6.189 -28.317 1.00 97.88 237 HIS A N 1
ATOM 1865 C CA . HIS A 1 237 ? -0.898 7.244 -29.125 1.00 97.88 237 HIS A CA 1
ATOM 1866 C C . HIS A 1 237 ? -0.494 7.135 -30.603 1.00 97.88 237 HIS A C 1
ATOM 1868 O O . HIS A 1 237 ? -1.369 7.156 -31.471 1.00 97.88 237 HIS A O 1
ATOM 1874 N N . ILE A 1 238 ? 0.802 6.968 -30.886 1.00 97.88 238 ILE A N 1
ATOM 1875 C CA . ILE A 1 238 ? 1.358 6.808 -32.239 1.00 97.88 238 ILE A CA 1
ATOM 1876 C C . ILE A 1 238 ? 0.715 5.611 -32.947 1.00 97.88 238 ILE A C 1
ATOM 1878 O O . ILE A 1 238 ? 0.253 5.749 -34.083 1.00 97.88 238 ILE A O 1
ATOM 1882 N N . ARG A 1 239 ? 0.624 4.460 -32.264 1.00 96.12 239 ARG A N 1
ATOM 1883 C CA . ARG A 1 239 ? -0.023 3.245 -32.786 1.00 96.12 239 ARG A CA 1
ATOM 1884 C C . ARG A 1 239 ? -1.510 3.480 -33.071 1.00 96.12 239 ARG A C 1
ATOM 1886 O O . ARG A 1 239 ? -1.979 3.173 -34.162 1.00 96.12 239 ARG A O 1
ATOM 1893 N N . THR A 1 240 ? -2.237 4.084 -32.129 1.00 97.38 240 THR A N 1
ATOM 1894 C CA . THR A 1 240 ? -3.690 4.321 -32.242 1.00 97.38 240 THR A CA 1
ATOM 1895 C C . THR A 1 240 ? -4.050 5.296 -33.368 1.00 97.38 240 THR A C 1
ATOM 1897 O O . THR A 1 240 ? -5.101 5.157 -33.988 1.00 97.38 240 THR A O 1
ATOM 1900 N N . HIS A 1 241 ? -3.179 6.265 -33.663 1.00 97.75 241 HIS A N 1
ATOM 1901 C CA . HIS A 1 241 ? -3.412 7.288 -34.691 1.00 97.75 241 HIS A CA 1
ATOM 1902 C C . HIS A 1 241 ? -2.729 6.973 -36.032 1.00 97.75 241 HIS A C 1
ATOM 1904 O O . HIS A 1 241 ? -2.733 7.817 -36.926 1.00 97.75 241 HIS A O 1
ATOM 1910 N N . GLY A 1 242 ? -2.143 5.779 -36.191 1.00 96.94 242 GLY A N 1
ATOM 1911 C CA . GLY A 1 242 ? -1.508 5.361 -37.445 1.00 96.94 242 GLY A CA 1
ATOM 1912 C C . GLY A 1 242 ? -0.272 6.186 -37.824 1.00 96.94 242 GLY A C 1
ATOM 1913 O O . GLY A 1 242 ? 0.041 6.312 -39.002 1.00 96.94 242 GLY A O 1
ATOM 1914 N N . LEU A 1 243 ? 0.429 6.759 -36.841 1.00 97.50 243 LEU A N 1
ATOM 1915 C CA . LEU A 1 243 ? 1.591 7.633 -37.059 1.00 97.50 243 LEU A CA 1
ATOM 1916 C C . LEU A 1 243 ? 2.921 6.862 -37.150 1.00 97.50 243 LEU A C 1
ATOM 1918 O O . LEU A 1 243 ? 3.976 7.477 -37.290 1.00 97.50 243 LEU A O 1
ATOM 1922 N N . VAL A 1 244 ? 2.874 5.529 -37.062 1.00 95.94 244 VAL A N 1
ATOM 1923 C CA . VAL A 1 244 ? 4.048 4.650 -36.937 1.00 95.94 244 VAL A CA 1
ATOM 1924 C C . VAL A 1 244 ? 5.046 4.864 -38.073 1.00 95.94 244 VAL A C 1
ATOM 1926 O O . VAL A 1 244 ? 6.210 5.112 -37.797 1.00 95.94 244 VAL A O 1
ATOM 1929 N N . GLU A 1 245 ? 4.608 4.845 -39.335 1.00 96.50 245 GLU A N 1
ATOM 1930 C CA . GLU A 1 245 ? 5.518 4.978 -40.487 1.00 96.50 245 GLU A CA 1
ATOM 1931 C C . GLU A 1 245 ? 6.295 6.303 -40.475 1.00 96.50 245 GLU A C 1
ATOM 1933 O O . GLU A 1 245 ? 7.500 6.323 -40.717 1.00 96.50 245 GLU A O 1
ATOM 1938 N N . GLY A 1 246 ? 5.618 7.412 -40.158 1.00 96.75 246 GLY A N 1
ATOM 1939 C CA . GLY A 1 246 ? 6.250 8.731 -40.097 1.00 96.75 246 GLY A CA 1
ATOM 1940 C C . GLY A 1 246 ? 7.227 8.865 -38.927 1.00 96.75 246 GLY A C 1
ATOM 1941 O O . GLY A 1 246 ? 8.276 9.492 -39.067 1.00 96.75 246 GLY A O 1
ATOM 1942 N N . VAL A 1 247 ? 6.902 8.256 -37.783 1.00 95.56 247 VAL A N 1
ATOM 1943 C CA . VAL A 1 247 ? 7.792 8.219 -36.615 1.00 95.56 247 VAL A CA 1
ATOM 1944 C C . VAL A 1 247 ? 9.011 7.340 -36.889 1.00 95.56 247 VAL A C 1
ATOM 1946 O O . VAL A 1 247 ? 10.126 7.778 -36.627 1.00 95.56 247 VAL A O 1
ATOM 1949 N N . GLU A 1 248 ? 8.827 6.154 -37.465 1.00 94.38 248 GLU A N 1
ATOM 1950 C CA . GLU A 1 248 ? 9.919 5.242 -37.824 1.00 94.38 248 GLU A CA 1
ATOM 1951 C C . GLU A 1 248 ? 10.872 5.880 -38.840 1.00 94.38 248 GLU A C 1
ATOM 1953 O O . GLU A 1 248 ? 12.078 5.888 -38.612 1.00 94.38 248 GLU A O 1
ATOM 1958 N N . ALA A 1 249 ? 10.350 6.543 -39.879 1.00 95.75 249 ALA A N 1
ATOM 1959 C CA . ALA A 1 249 ? 11.180 7.297 -40.820 1.00 95.75 249 ALA A CA 1
ATOM 1960 C C . ALA A 1 249 ? 12.008 8.385 -40.115 1.00 95.75 249 ALA A C 1
ATOM 1962 O O . ALA A 1 249 ? 13.190 8.570 -40.408 1.00 95.75 249 ALA A O 1
ATOM 1963 N N . ARG A 1 250 ? 11.413 9.086 -39.140 1.00 95.44 250 ARG A N 1
ATOM 1964 C CA . ARG A 1 250 ? 12.124 10.106 -38.366 1.00 95.44 250 ARG A CA 1
ATOM 1965 C C . ARG A 1 250 ? 13.187 9.506 -37.443 1.00 95.44 250 ARG A C 1
ATOM 1967 O O . ARG A 1 250 ? 14.243 10.110 -37.270 1.00 95.44 250 ARG A O 1
ATOM 1974 N N . ILE A 1 251 ? 12.919 8.351 -36.844 1.00 92.94 251 ILE A N 1
ATOM 1975 C CA . ILE A 1 251 ? 13.890 7.621 -36.023 1.00 92.94 251 ILE A CA 1
ATOM 1976 C C . ILE A 1 251 ? 15.063 7.161 -36.896 1.00 92.94 251 ILE A C 1
ATOM 1978 O O . ILE A 1 251 ? 16.213 7.386 -36.521 1.00 92.94 251 ILE A O 1
ATOM 1982 N N . ASP A 1 252 ? 14.794 6.601 -38.074 1.00 93.25 252 ASP A N 1
ATOM 1983 C CA . ASP A 1 252 ? 15.828 6.166 -39.018 1.00 93.25 252 ASP A CA 1
ATOM 1984 C C . ASP A 1 252 ? 16.732 7.329 -39.461 1.00 93.25 252 ASP A C 1
ATOM 1986 O O . ASP A 1 252 ? 17.945 7.158 -39.577 1.00 93.25 252 ASP A O 1
ATOM 1990 N N . GLU A 1 253 ? 16.179 8.536 -39.634 1.00 95.06 253 GLU A N 1
ATOM 1991 C CA . GLU A 1 253 ? 16.968 9.753 -39.875 1.00 95.06 253 GLU A CA 1
ATOM 1992 C C . GLU A 1 253 ? 17.857 10.135 -38.681 1.00 95.06 253 GLU A C 1
ATOM 1994 O O . GLU A 1 253 ? 19.011 10.519 -38.874 1.00 95.06 253 GLU A O 1
ATOM 1999 N N . ILE A 1 254 ? 17.338 10.056 -37.449 1.00 93.44 254 ILE A N 1
ATOM 2000 C CA . ILE A 1 254 ? 18.083 10.403 -36.224 1.00 93.44 254 ILE A CA 1
ATOM 2001 C C . ILE A 1 254 ? 19.265 9.452 -36.018 1.00 93.44 254 ILE A C 1
ATOM 2003 O O . ILE A 1 254 ? 20.354 9.894 -35.653 1.00 93.44 254 ILE A O 1
ATOM 2007 N N . TYR A 1 255 ? 19.055 8.160 -36.270 1.00 92.50 255 TYR A N 1
ATOM 2008 C CA . TYR A 1 255 ? 20.075 7.123 -36.125 1.00 92.50 255 TYR A CA 1
ATOM 2009 C C . TYR A 1 255 ? 20.817 6.825 -37.436 1.00 92.50 255 TYR A C 1
ATOM 2011 O O . TYR A 1 255 ? 21.515 5.814 -37.533 1.00 92.50 255 TYR A O 1
ATOM 2019 N N . ALA A 1 256 ? 20.727 7.704 -38.440 1.00 91.50 256 ALA A N 1
ATOM 2020 C CA . ALA A 1 256 ? 21.450 7.547 -39.695 1.00 91.50 256 ALA A CA 1
ATOM 2021 C C . ALA A 1 256 ? 22.972 7.536 -39.443 1.00 91.50 256 ALA A C 1
ATOM 2023 O O . ALA A 1 256 ? 23.593 8.571 -39.203 1.00 91.50 256 ALA A O 1
ATOM 2024 N N . GLY A 1 257 ? 23.580 6.347 -39.503 1.00 83.81 257 GLY A N 1
ATOM 2025 C CA . GLY A 1 257 ? 25.011 6.143 -39.245 1.00 83.81 257 GLY A CA 1
ATOM 2026 C C . GLY A 1 257 ? 25.374 5.760 -37.805 1.00 83.81 257 GLY A C 1
ATOM 2027 O O . GLY A 1 257 ? 26.560 5.755 -37.480 1.00 83.81 257 GLY A O 1
ATOM 2028 N N . GLY A 1 258 ? 24.394 5.423 -36.961 1.00 85.50 258 GLY A N 1
ATOM 2029 C CA . GLY A 1 258 ? 24.602 4.901 -35.608 1.00 85.50 258 GLY A CA 1
ATOM 2030 C C . GLY A 1 258 ? 23.724 3.687 -35.294 1.00 85.50 258 GLY A C 1
ATOM 2031 O O . GLY A 1 258 ? 22.859 3.299 -36.078 1.00 85.50 258 GLY A O 1
ATOM 2032 N N . ASP A 1 259 ? 23.943 3.088 -34.124 1.00 86.25 259 ASP A N 1
ATOM 2033 C CA . ASP A 1 259 ? 23.147 1.955 -33.658 1.00 86.25 259 ASP A CA 1
ATOM 2034 C C . ASP A 1 259 ? 21.885 2.447 -32.939 1.00 86.25 259 ASP A C 1
ATOM 2036 O O . ASP A 1 259 ? 21.956 3.097 -31.894 1.00 86.25 259 ASP A O 1
ATOM 2040 N N . ARG A 1 260 ? 20.711 2.115 -33.488 1.00 88.44 260 ARG A N 1
ATOM 2041 C CA . ARG A 1 260 ? 19.431 2.291 -32.785 1.00 88.44 260 ARG A CA 1
ATOM 2042 C C . ARG A 1 260 ? 19.410 1.374 -31.551 1.00 88.44 260 ARG A C 1
ATOM 2044 O O . ARG A 1 260 ? 19.686 0.182 -31.722 1.00 88.44 260 ARG A O 1
ATOM 2051 N N . PRO A 1 261 ? 19.042 1.864 -30.352 1.00 87.81 261 PRO A N 1
ATOM 2052 C CA . PRO A 1 261 ? 18.808 1.020 -29.183 1.00 87.81 261 PRO A CA 1
ATOM 2053 C C . PRO A 1 261 ? 17.757 -0.053 -29.479 1.00 87.81 261 PRO A C 1
ATOM 2055 O O . PRO A 1 261 ? 16.745 0.220 -30.121 1.00 87.81 261 PRO A O 1
ATOM 2058 N N . ARG A 1 262 ? 17.999 -1.290 -29.038 1.00 91.38 262 ARG A N 1
ATOM 2059 C CA . ARG A 1 262 ? 17.067 -2.415 -29.216 1.00 91.38 262 ARG A CA 1
ATOM 2060 C C . ARG A 1 262 ? 17.023 -3.257 -27.954 1.00 91.38 262 ARG A C 1
ATOM 2062 O O . ARG A 1 262 ? 18.002 -3.305 -27.209 1.00 91.38 262 ARG A O 1
ATOM 2069 N N . TYR A 1 263 ? 15.908 -3.944 -27.746 1.00 93.81 263 TYR A N 1
ATOM 2070 C CA . TYR A 1 263 ? 15.826 -5.029 -26.775 1.00 93.81 263 TYR A CA 1
ATOM 2071 C C . TYR A 1 263 ? 16.676 -6.208 -27.255 1.00 93.81 263 TYR A C 1
ATOM 2073 O O . TYR A 1 263 ? 16.523 -6.663 -28.392 1.00 93.81 263 TYR A O 1
ATOM 2081 N N . HIS A 1 264 ? 17.585 -6.698 -26.412 1.00 92.62 264 HIS A N 1
ATOM 2082 C CA . HIS A 1 264 ? 18.460 -7.810 -26.774 1.00 92.62 264 HIS A CA 1
ATOM 2083 C C . HIS A 1 264 ? 17.910 -9.174 -26.323 1.00 92.62 264 HIS A C 1
ATOM 2085 O O . HIS A 1 264 ? 17.694 -9.440 -25.136 1.00 92.62 264 HIS A O 1
ATOM 2091 N N . GLY A 1 265 ? 17.782 -10.082 -27.293 1.00 92.56 265 GLY A N 1
ATOM 2092 C CA . GLY A 1 265 ? 17.251 -11.432 -27.103 1.00 92.56 265 GLY A CA 1
ATOM 2093 C C . GLY A 1 265 ? 15.741 -11.508 -27.319 1.00 92.56 265 GLY A C 1
ATOM 2094 O O . GLY A 1 265 ? 15.116 -10.544 -27.757 1.00 92.56 265 GLY A O 1
ATOM 2095 N N . ASP A 1 266 ? 15.169 -12.670 -27.020 1.00 94.88 266 ASP A N 1
ATOM 2096 C CA . ASP A 1 266 ? 13.739 -12.908 -27.207 1.00 94.88 266 ASP A CA 1
ATOM 2097 C C . ASP A 1 266 ? 12.908 -12.191 -26.136 1.00 94.88 266 ASP A C 1
ATOM 2099 O O . ASP A 1 266 ? 13.308 -12.099 -24.964 1.00 94.88 266 ASP A O 1
ATOM 2103 N N . LEU A 1 267 ? 11.733 -11.707 -26.547 1.00 96.25 267 LEU A N 1
ATOM 2104 C CA . LEU A 1 267 ? 10.747 -11.146 -25.631 1.00 96.25 267 LEU A CA 1
ATOM 2105 C C . LEU A 1 267 ? 10.172 -12.261 -24.739 1.00 96.25 267 LEU A C 1
ATOM 2107 O O . LEU A 1 267 ? 9.884 -13.349 -25.242 1.00 96.25 267 LEU A O 1
ATOM 2111 N N . PRO A 1 268 ? 10.002 -12.021 -23.426 1.00 95.00 268 PRO A N 1
ATOM 2112 C CA . PRO A 1 268 ? 9.408 -13.006 -22.530 1.00 95.00 268 PRO A CA 1
ATOM 2113 C C . PRO A 1 268 ? 7.934 -13.269 -22.846 1.00 95.00 268 PRO A C 1
ATOM 2115 O O . PRO A 1 268 ? 7.228 -12.418 -23.388 1.00 95.00 268 PRO A O 1
ATOM 2118 N N . ASP A 1 269 ? 7.446 -14.430 -22.413 1.00 92.88 269 ASP A N 1
ATOM 2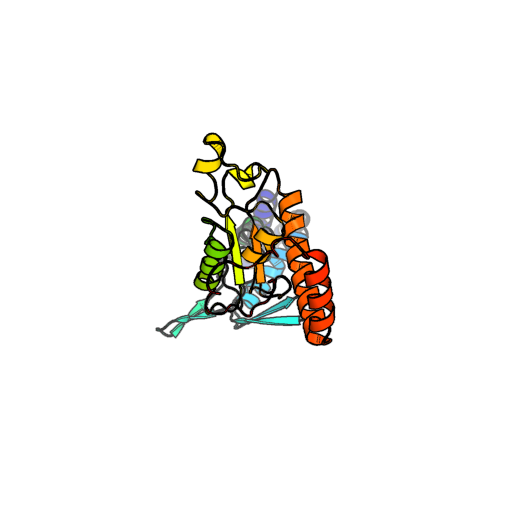119 C CA . ASP A 1 269 ? 6.026 -14.768 -22.476 1.00 92.88 269 ASP A CA 1
ATOM 2120 C C . ASP A 1 269 ? 5.170 -13.701 -21.774 1.00 92.88 269 ASP A C 1
ATOM 2122 O O . ASP A 1 269 ? 5.424 -13.334 -20.625 1.00 92.88 269 ASP A O 1
ATOM 2126 N N . GLY A 1 270 ? 4.129 -13.225 -22.461 1.00 89.56 270 GLY A N 1
ATOM 2127 C CA . GLY A 1 270 ? 3.232 -12.176 -21.962 1.00 89.56 270 GLY A CA 1
ATOM 2128 C C . GLY A 1 270 ? 3.677 -10.743 -22.269 1.00 89.56 270 GLY A C 1
ATOM 2129 O O . GLY A 1 270 ? 2.921 -9.818 -21.987 1.00 89.56 270 GLY A O 1
ATOM 2130 N N . HIS A 1 271 ? 4.846 -10.549 -22.884 1.00 95.94 271 HIS A N 1
ATOM 2131 C CA . HIS A 1 271 ? 5.298 -9.242 -23.351 1.00 95.94 271 HIS A CA 1
ATOM 2132 C C . HIS A 1 271 ? 4.564 -8.833 -24.640 1.00 95.94 271 HIS A C 1
ATOM 2134 O O . HIS A 1 271 ? 4.651 -9.511 -25.661 1.00 95.94 271 HIS A O 1
ATOM 2140 N N . ASP A 1 272 ? 3.873 -7.694 -24.623 1.00 93.00 272 ASP A N 1
ATOM 2141 C CA . ASP A 1 272 ? 3.032 -7.198 -25.730 1.00 93.00 272 ASP A CA 1
ATOM 2142 C C . ASP A 1 272 ? 3.763 -6.267 -26.722 1.00 93.00 272 ASP A C 1
ATOM 2144 O O . ASP A 1 272 ? 3.196 -5.810 -27.716 1.00 93.00 272 ASP A O 1
ATOM 2148 N N . GLY A 1 273 ? 5.037 -5.985 -26.453 1.00 94.19 273 GLY A N 1
ATOM 2149 C CA . GLY A 1 273 ? 5.883 -5.141 -27.293 1.00 94.19 273 GLY A CA 1
ATOM 2150 C C . GLY A 1 273 ? 5.756 -3.649 -26.991 1.00 94.19 273 GLY A C 1
ATOM 2151 O O . GLY A 1 273 ? 6.241 -2.858 -27.789 1.00 94.19 273 GLY A O 1
ATOM 2152 N N . LEU A 1 274 ? 5.087 -3.261 -25.901 1.00 96.50 274 LEU A N 1
ATOM 2153 C CA . LEU A 1 274 ? 5.037 -1.882 -25.413 1.00 96.50 274 LEU A CA 1
ATOM 2154 C C . LEU A 1 274 ? 6.373 -1.466 -24.773 1.00 96.50 274 LEU A C 1
ATOM 2156 O O . LEU A 1 274 ? 6.956 -2.228 -23.999 1.00 96.50 274 LEU A O 1
ATOM 2160 N N . GLY A 1 275 ? 6.807 -0.229 -25.010 1.00 93.19 275 GLY A N 1
ATOM 2161 C CA . GLY A 1 275 ? 7.994 0.373 -24.404 1.00 93.19 275 GLY A CA 1
ATOM 2162 C C . GLY A 1 275 ? 9.309 -0.012 -25.084 1.00 93.19 275 GLY A C 1
ATOM 2163 O O . GLY A 1 275 ? 10.330 -0.069 -24.395 1.00 93.19 275 GLY A O 1
ATOM 2164 N N . LEU A 1 276 ? 9.272 -0.314 -26.389 1.00 89.44 276 LEU A N 1
ATOM 2165 C CA . LEU A 1 276 ? 10.420 -0.732 -27.208 1.00 89.44 276 LEU A CA 1
ATOM 2166 C C . LEU A 1 276 ? 10.782 0.280 -28.300 1.00 89.44 276 LEU A C 1
ATOM 2168 O O . LEU A 1 276 ? 9.873 0.967 -28.812 1.00 89.44 276 LEU A O 1
#